Protein AF-A0A819Y7P6-F1 (afdb_monomer)

Foldseek 3Di:
DDPPDDPCVVVVPDDPDDDPVRVCPVVDDDDPPDPPPPPPPPPDDDDDDDDDDDDVVCVVVVPPPQDLDQDDPVRVQVVLVVVVVVVQVVVLVVLVVVVVCCQCVCLVVVDQDPVNQQKDWDADPPDRDIDIDGHAQVPDTSNVDQLRKDFDFDADPVRDGPDGQPQQIRTNYPSSRQQSGFQLLLQPPVSVVVVCVVVVVPDPDPRDGDDQVPQQADHRNNGVNNCVSSVVDRDDDRDPDPSVVVCVVSPDPDDDDDDPDPCPPVVVVVVVVCVVVVVVVVCVVVVVVVVVVVVVVVDDDDDDD

Solvent-accessible surface area (backbone atoms only — not comparable to full-atom values): 19020 Å² total; per-residue (Å²): 135,88,87,83,80,74,69,69,78,70,71,72,72,68,68,96,78,68,51,75,65,56,56,47,46,74,76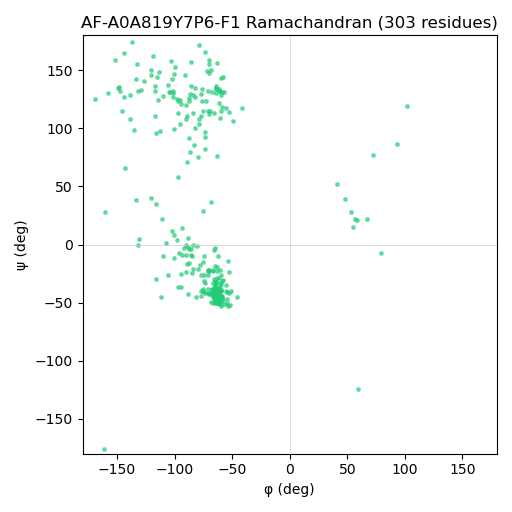,52,68,84,84,88,78,70,100,78,71,74,82,70,78,72,78,72,85,72,95,76,89,83,91,80,94,59,70,74,52,51,55,60,67,66,47,80,78,79,58,99,56,75,72,53,69,69,59,47,49,52,51,50,53,51,49,51,53,50,50,54,53,50,54,48,51,54,49,51,52,51,52,50,48,51,54,52,50,43,54,75,66,64,61,76,39,98,80,40,48,21,37,43,76,49,66,50,93,87,70,86,46,76,49,76,46,63,30,66,37,84,97,33,38,34,81,81,36,51,68,26,44,43,68,32,63,41,63,48,100,84,73,46,80,74,46,67,45,61,45,37,38,40,28,22,33,69,68,44,10,46,35,71,10,28,55,43,32,50,56,30,60,70,49,48,54,55,54,47,66,76,42,54,89,84,50,90,70,89,81,75,60,52,68,74,85,74,54,84,59,65,56,60,78,42,27,41,42,62,36,55,74,47,76,66,57,65,73,82,79,76,83,85,77,61,56,68,59,54,46,69,72,51,53,73,96,69,88,83,84,84,83,83,73,81,57,60,68,60,54,52,52,54,50,53,53,49,51,55,53,48,52,55,52,50,48,67,58,47,52,61,55,53,52,51,56,56,52,63,75,66,65,74,89,75,88,83,134

Sequence (305 aa):
MNLTTLDASLLLRFRTNSTIQELVDELMVEEWNNATIYDGYYNECQPSKCSYSYQGKNDFYSSQYISAFVTPLQVLNLQTQAFVSQFISSMTNDYLLSLLTIKTTTQSNSLFSGQLTNYGLDTLSNNNDVYSYSARYGNCSCASSATCAYESPIYDPSDNVLFTVPGIYIGCYIIEALLQSNLQCFYNETCINKIQSYFTYYLSMNLTTLDASLLIGFYMNSTIQDLVDNLMVEEWNPPIIIYDGYYNECRPSKCSYSYETKNGAIYIITTVIGLVGGLITVLKLIVPRVVKLMRRKKEPTRPET

pLDDT: mean 72.1, std 23.29, range [19.86, 97.5]

Secondary structure (DSSP, 8-state):
-------TTSTTS--TT--HHHHHHHHS------TT--SSSSTT---S------HHHHHHHHS--S-SS---HHHHHHHHHHHHHHHHHHHHHHHHHHHHHHHHHHHHTTPPPTT-SSEEEEE-TTT--EEEEE-EETTEETTT-TT-EEEEEEEPTTS-EEEEEEEEEEESSHHHHHHH-BSGGGG-HHHHHHHHHHHTTT----PPPP-GGG-SS--TT-BHHHHHHTTT-S--PPP---HHHHHHHHS-SS---------HHHHHHHHHHHHHHHHHHHHHHHHHHHHHHHHHTT-------

Organism: NCBI:txid433720

Structure (mmCIF, N/CA/C/O backbone):
data_AF-A0A819Y7P6-F1
#
_entry.id   AF-A0A819Y7P6-F1
#
loop_
_atom_site.group_PDB
_atom_site.id
_atom_site.type_symbol
_atom_site.label_atom_id
_atom_site.label_alt_id
_atom_site.label_comp_id
_atom_site.label_asym_id
_atom_site.label_entity_id
_atom_site.label_seq_id
_atom_site.pdbx_PDB_ins_code
_atom_site.Cartn_x
_atom_site.Cartn_y
_atom_site.Cartn_z
_atom_site.occupancy
_atom_site.B_iso_or_equiv
_atom_site.auth_seq_id
_atom_site.auth_comp_id
_atom_site.auth_asym_id
_atom_site.auth_atom_id
_atom_site.pdbx_PDB_model_num
ATOM 1 N N . MET A 1 1 ? -8.988 26.271 -29.156 1.00 32.06 1 MET A N 1
ATOM 2 C CA . MET A 1 1 ? -9.770 26.174 -27.907 1.00 32.06 1 MET A CA 1
ATOM 3 C C . MET A 1 1 ? -8.785 26.455 -26.779 1.00 32.06 1 MET A C 1
ATOM 5 O O . MET A 1 1 ? -7.829 25.708 -26.644 1.00 32.06 1 MET A O 1
ATOM 9 N N . ASN A 1 2 ? -8.897 27.618 -26.131 1.00 19.86 2 ASN A N 1
ATOM 10 C CA . ASN A 1 2 ? -7.911 28.138 -25.170 1.00 19.86 2 ASN A CA 1
ATOM 11 C C . ASN A 1 2 ? -8.030 27.410 -23.820 1.00 19.86 2 ASN A C 1
ATOM 13 O O . ASN A 1 2 ? -9.096 27.429 -23.214 1.00 19.86 2 ASN A O 1
ATOM 17 N N . LEU A 1 3 ? -6.934 26.805 -23.359 1.00 26.09 3 LEU A N 1
ATOM 18 C CA . LEU A 1 3 ? -6.787 26.089 -22.084 1.00 26.09 3 LEU A CA 1
ATOM 19 C C . LEU A 1 3 ? -6.152 27.004 -21.018 1.00 26.09 3 LEU A C 1
ATOM 21 O O . LEU A 1 3 ? -5.086 26.717 -20.488 1.00 26.09 3 LEU A O 1
ATOM 25 N N . THR A 1 4 ? -6.775 28.147 -20.723 1.00 27.64 4 THR A N 1
ATOM 26 C CA . THR A 1 4 ? -6.237 29.136 -19.762 1.00 27.64 4 THR A CA 1
ATOM 27 C C . THR A 1 4 ? -7.105 29.333 -18.523 1.00 27.64 4 THR A C 1
ATOM 29 O O . THR A 1 4 ? -7.163 30.433 -17.985 1.00 27.64 4 THR A O 1
ATOM 32 N N . THR A 1 5 ? -7.761 28.281 -18.036 1.00 31.86 5 THR A N 1
ATOM 33 C CA . THR A 1 5 ? -8.374 28.281 -16.697 1.00 31.86 5 THR A CA 1
ATOM 34 C C . THR A 1 5 ? -8.232 26.905 -16.051 1.00 31.86 5 THR A C 1
ATOM 36 O O . THR A 1 5 ? -9.217 26.197 -15.854 1.00 31.86 5 THR A O 1
ATOM 39 N N . LEU A 1 6 ? -6.993 26.503 -15.756 1.00 30.25 6 LEU A N 1
ATOM 40 C CA . LEU A 1 6 ? -6.758 25.599 -14.634 1.00 30.25 6 LEU A CA 1
ATOM 41 C C . LEU A 1 6 ? -6.599 26.483 -13.395 1.00 30.25 6 LEU A C 1
ATOM 43 O O . LEU A 1 6 ? -5.804 27.423 -13.398 1.00 30.25 6 LEU A O 1
ATOM 47 N N . ASP A 1 7 ? -7.425 26.219 -12.393 1.00 29.73 7 ASP A N 1
ATOM 48 C CA . ASP A 1 7 ? -7.493 26.953 -11.139 1.00 29.73 7 ASP A CA 1
ATOM 49 C C . ASP A 1 7 ? -6.113 26.995 -10.455 1.00 29.73 7 ASP A C 1
ATOM 51 O O . ASP A 1 7 ? -5.532 25.968 -10.097 1.00 29.73 7 ASP A O 1
ATOM 55 N N . ALA A 1 8 ? -5.578 28.206 -10.293 1.00 29.72 8 ALA A N 1
ATOM 56 C CA . ALA A 1 8 ? -4.288 28.470 -9.662 1.00 29.72 8 ALA A CA 1
ATOM 57 C C . ALA A 1 8 ? -4.263 28.122 -8.157 1.00 29.72 8 ALA A C 1
ATOM 59 O O . ALA A 1 8 ? -3.203 28.189 -7.535 1.00 29.72 8 ALA A O 1
ATOM 60 N N . SER A 1 9 ? -5.395 27.717 -7.568 1.00 29.44 9 SER A N 1
ATOM 61 C CA . SER A 1 9 ? -5.478 27.232 -6.185 1.00 29.44 9 SER A CA 1
ATOM 62 C C . SER A 1 9 ? -4.833 25.849 -5.967 1.00 29.44 9 SER A C 1
ATOM 64 O O . SER A 1 9 ? -4.402 25.546 -4.855 1.00 29.44 9 SER A O 1
ATOM 66 N N . LEU A 1 10 ? -4.686 25.035 -7.023 1.00 32.75 10 LEU A N 1
ATOM 67 C CA . LEU A 1 10 ? -4.029 23.717 -6.967 1.00 32.75 10 LEU A CA 1
ATOM 68 C C . LEU A 1 10 ? -2.498 23.776 -7.103 1.00 32.75 10 LEU A C 1
ATOM 70 O O . LEU A 1 10 ? -1.805 22.892 -6.605 1.00 32.75 10 LEU A O 1
ATOM 74 N N . LEU A 1 11 ? -1.956 24.825 -7.730 1.00 31.14 11 LEU A N 1
ATOM 75 C CA . LEU A 1 11 ? -0.510 25.003 -7.945 1.00 31.14 11 LEU A CA 1
ATOM 76 C C . LEU A 1 11 ? 0.224 25.651 -6.758 1.00 31.14 11 LEU A C 1
ATOM 78 O O . LEU A 1 11 ? 1.451 25.645 -6.727 1.00 31.14 11 LEU A O 1
ATOM 82 N N . LEU A 1 12 ? -0.500 26.166 -5.761 1.00 30.67 12 LEU A N 1
ATOM 83 C CA . LEU A 1 12 ? 0.079 26.741 -4.538 1.00 30.67 12 LEU A CA 1
ATOM 84 C C . LEU A 1 12 ? 0.279 25.726 -3.398 1.00 30.67 12 LEU A C 1
ATOM 86 O O . LEU A 1 12 ? 0.771 26.110 -2.341 1.00 30.67 12 LEU A O 1
ATOM 90 N N . ARG A 1 13 ? -0.074 24.445 -3.593 1.00 35.06 13 ARG A N 1
ATOM 91 C CA . ARG A 1 13 ? 0.008 23.414 -2.540 1.00 35.06 13 ARG A CA 1
ATOM 92 C C . ARG A 1 13 ? 1.327 22.650 -2.449 1.00 35.06 13 ARG A C 1
ATOM 94 O O . ARG A 1 13 ? 1.527 21.960 -1.465 1.00 35.06 13 ARG A O 1
A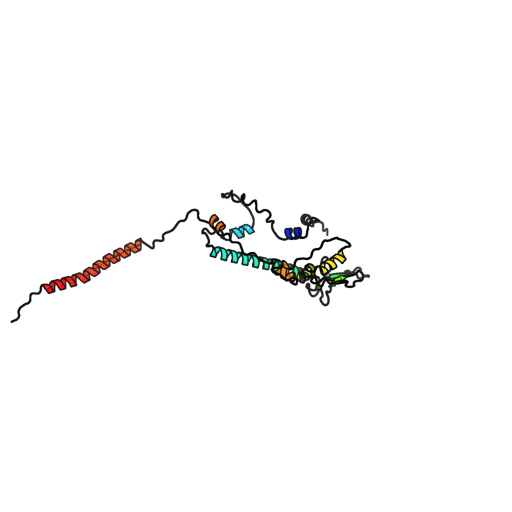TOM 101 N N . PHE A 1 14 ? 2.249 22.792 -3.398 1.00 32.44 14 PHE A N 1
ATOM 102 C CA . PHE A 1 14 ? 3.527 22.078 -3.332 1.00 32.44 14 PHE A CA 1
ATOM 103 C C . PHE A 1 14 ? 4.679 23.053 -3.109 1.00 32.44 14 PHE A C 1
ATOM 105 O O . PHE A 1 14 ? 5.184 23.684 -4.039 1.00 32.44 14 PHE A O 1
ATOM 112 N N . ARG A 1 15 ? 5.101 23.183 -1.846 1.00 33.50 15 ARG A N 1
ATOM 113 C CA . ARG A 1 15 ? 6.391 23.794 -1.512 1.00 33.50 15 ARG A CA 1
ATOM 114 C C . ARG A 1 15 ? 7.499 22.916 -2.089 1.00 33.50 15 ARG A C 1
ATOM 116 O O . ARG A 1 15 ? 7.543 21.715 -1.859 1.00 33.50 15 ARG A O 1
ATOM 123 N N . THR A 1 16 ? 8.433 23.525 -2.807 1.00 34.12 16 THR A N 1
ATOM 124 C CA . THR A 1 16 ? 9.536 22.846 -3.507 1.00 34.12 16 THR A CA 1
ATOM 125 C C . THR A 1 16 ? 10.657 22.357 -2.579 1.00 34.12 16 THR A C 1
ATOM 127 O O . THR A 1 16 ? 11.811 22.351 -2.989 1.00 34.12 16 THR A O 1
ATOM 130 N N . ASN A 1 17 ? 10.356 22.024 -1.320 1.00 32.94 17 ASN A N 1
ATOM 131 C CA . ASN A 1 17 ? 11.348 21.595 -0.325 1.00 32.94 17 ASN A CA 1
ATOM 132 C C . ASN A 1 17 ? 10.730 20.821 0.858 1.00 32.94 17 ASN A C 1
ATOM 134 O O . ASN A 1 17 ? 11.259 20.875 1.965 1.00 32.94 17 ASN A O 1
ATOM 138 N N . SER A 1 18 ? 9.609 20.132 0.644 1.00 36.19 18 SER A N 1
ATOM 139 C CA . SER A 1 18 ? 9.005 19.288 1.680 1.00 36.19 18 SER A CA 1
ATOM 140 C C . SER A 1 18 ? 9.686 17.916 1.718 1.00 36.19 18 SER A C 1
ATOM 142 O O . SER A 1 18 ? 9.936 17.303 0.677 1.00 36.19 18 SER A O 1
ATOM 144 N N . THR A 1 19 ? 10.008 17.437 2.915 1.00 35.25 19 THR A N 1
ATOM 145 C CA . THR A 1 19 ? 10.527 16.079 3.137 1.00 35.25 19 THR A CA 1
ATOM 146 C C . THR A 1 19 ? 9.433 15.028 2.901 1.00 35.25 19 THR A C 1
ATOM 148 O O . THR A 1 19 ? 8.245 15.332 2.963 1.00 35.25 19 THR A O 1
ATOM 151 N N . ILE A 1 20 ? 9.812 13.771 2.628 1.00 37.25 20 ILE A N 1
ATOM 152 C CA . ILE A 1 20 ? 8.845 12.670 2.428 1.00 37.25 20 ILE A CA 1
ATOM 153 C C . ILE A 1 20 ? 7.948 12.488 3.667 1.00 37.25 20 ILE A C 1
ATOM 155 O O . ILE A 1 20 ? 6.778 12.159 3.520 1.00 37.25 20 ILE A O 1
ATOM 159 N N . GLN A 1 21 ? 8.469 12.789 4.861 1.00 34.53 21 GLN A N 1
ATOM 160 C CA . GLN A 1 21 ? 7.707 12.816 6.110 1.00 34.53 21 GLN A CA 1
ATOM 161 C C . GLN A 1 21 ? 6.580 13.863 6.067 1.00 34.53 21 GLN A C 1
ATOM 163 O O . GLN A 1 21 ? 5.432 13.521 6.304 1.00 34.53 21 GLN A O 1
ATOM 168 N N . GLU A 1 22 ? 6.871 15.097 5.641 1.00 36.91 22 GLU A N 1
ATOM 169 C CA . GLU A 1 22 ? 5.868 16.172 5.527 1.00 36.91 22 GLU A CA 1
ATOM 170 C C . GLU A 1 22 ? 4.805 15.890 4.451 1.00 36.91 22 GLU A C 1
ATOM 172 O O . GLU A 1 22 ? 3.663 16.311 4.589 1.00 36.91 22 GLU A O 1
ATOM 177 N N . LEU A 1 23 ? 5.148 15.156 3.386 1.00 37.72 23 LEU A N 1
ATOM 178 C CA . LEU A 1 23 ? 4.185 14.729 2.359 1.00 37.72 23 LEU A CA 1
ATOM 179 C C . LEU A 1 23 ? 3.254 13.613 2.850 1.00 37.72 23 LEU A C 1
ATOM 181 O O . LEU A 1 23 ? 2.099 13.558 2.431 1.00 37.72 23 LEU A O 1
ATOM 185 N N . VAL A 1 24 ? 3.750 12.731 3.720 1.00 36.78 24 VAL A N 1
ATOM 186 C CA . VAL A 1 24 ? 2.945 11.688 4.370 1.00 36.78 24 VAL A CA 1
ATOM 187 C C . VAL A 1 24 ? 2.054 12.303 5.449 1.00 36.78 24 VAL A C 1
ATOM 189 O O . VAL A 1 24 ? 0.872 11.977 5.483 1.00 36.78 24 VAL A O 1
ATOM 192 N N . ASP A 1 25 ? 2.568 13.259 6.224 1.00 33.72 25 ASP A N 1
ATOM 193 C CA . ASP A 1 25 ? 1.807 14.004 7.235 1.00 33.72 25 ASP A CA 1
ATOM 194 C C . ASP A 1 25 ? 0.718 14.906 6.598 1.00 33.72 25 ASP A C 1
ATOM 196 O O . ASP A 1 25 ? -0.366 15.059 7.153 1.00 33.72 25 ASP A O 1
ATOM 200 N N . GLU A 1 26 ? 0.936 15.462 5.395 1.00 38.47 26 GLU A N 1
ATOM 201 C CA . GLU A 1 26 ? -0.102 16.226 4.671 1.00 38.47 26 GLU A CA 1
ATOM 202 C C . GLU A 1 26 ? -1.171 15.346 3.991 1.00 38.47 26 GLU A C 1
ATOM 204 O O . GLU A 1 26 ? -2.295 15.805 3.761 1.00 38.47 26 GLU A O 1
ATOM 209 N N . LEU A 1 27 ? -0.845 14.096 3.639 1.00 35.28 27 LEU A N 1
ATOM 210 C CA . LEU A 1 27 ? -1.782 13.148 3.014 1.00 35.28 27 LEU A CA 1
ATOM 211 C C . LEU A 1 27 ? -2.552 12.310 4.040 1.00 35.28 27 LEU A C 1
ATOM 213 O O . LEU A 1 27 ? -3.640 11.818 3.732 1.00 35.28 27 LEU A O 1
ATOM 217 N N . MET A 1 28 ? -1.997 12.149 5.238 1.00 29.75 28 MET A N 1
ATOM 218 C CA . MET A 1 28 ? -2.525 11.314 6.302 1.00 29.75 28 MET A CA 1
ATOM 219 C C . MET A 1 28 ? -2.369 12.056 7.637 1.00 29.75 28 MET A C 1
ATOM 221 O O . MET A 1 28 ? -1.285 12.087 8.201 1.00 29.75 28 MET A O 1
ATOM 225 N N . VAL A 1 29 ? -3.505 12.520 8.173 1.00 35.25 29 VAL A N 1
ATOM 226 C CA . VAL A 1 29 ? -3.762 12.868 9.588 1.00 35.25 29 VAL A CA 1
ATOM 227 C C . VAL A 1 29 ? -3.736 14.362 9.961 1.00 35.25 29 VAL A C 1
ATOM 229 O O . VAL A 1 29 ? -2.741 15.069 9.883 1.00 35.25 29 VAL A O 1
ATOM 232 N N . GLU A 1 30 ? -4.899 14.806 10.458 1.00 32.84 30 GLU A N 1
ATOM 233 C CA . GLU A 1 30 ? -5.080 15.947 11.359 1.00 32.84 30 GLU A CA 1
ATOM 234 C C . GLU A 1 30 ? -3.989 15.967 12.442 1.00 32.84 30 GLU A C 1
ATOM 236 O O . GLU A 1 30 ? -3.926 15.062 13.273 1.00 32.84 30 GLU A O 1
ATOM 241 N N . GLU A 1 31 ? -3.163 17.014 12.472 1.00 31.03 31 GLU A N 1
ATOM 242 C CA . GLU A 1 31 ? -2.188 17.246 13.540 1.00 31.03 31 GLU A CA 1
ATOM 243 C C . GLU A 1 31 ? -2.829 17.131 14.936 1.00 31.03 31 GLU A C 1
ATOM 245 O O . GLU A 1 31 ? -3.482 18.052 15.427 1.00 31.03 31 GLU A O 1
ATOM 250 N N . TRP A 1 32 ? -2.544 16.034 15.637 1.00 30.58 32 TRP A N 1
ATOM 251 C CA . TRP A 1 32 ? -2.572 15.994 17.097 1.00 30.58 32 TRP A CA 1
ATOM 252 C C . TRP A 1 32 ? -1.198 16.392 17.617 1.00 30.58 32 TRP A C 1
ATOM 254 O O . TRP A 1 32 ? -0.446 15.577 18.148 1.00 30.58 32 TRP A O 1
ATOM 264 N N . ASN A 1 33 ? -0.870 17.673 17.465 1.00 28.39 33 ASN A N 1
ATOM 265 C CA . ASN A 1 33 ? 0.274 18.262 18.135 1.00 28.39 33 ASN A CA 1
ATOM 266 C C . ASN A 1 33 ? -0.184 19.067 19.356 1.00 28.39 33 ASN A C 1
ATOM 268 O O . ASN A 1 33 ? -0.985 19.995 19.269 1.00 28.39 33 ASN A O 1
ATOM 272 N N . ASN A 1 34 ? 0.442 18.729 20.485 1.00 29.33 34 ASN A N 1
ATOM 273 C CA . ASN A 1 34 ? 0.493 19.442 21.762 1.00 29.33 34 ASN A CA 1
ATOM 274 C C . ASN A 1 34 ? -0.552 19.079 22.842 1.00 29.33 34 ASN A C 1
ATOM 276 O O . ASN A 1 34 ? -1.554 19.755 23.076 1.00 29.33 34 ASN A O 1
ATOM 280 N N . ALA A 1 35 ? -0.207 18.047 23.618 1.00 37.12 35 ALA A N 1
ATOM 281 C CA . ALA A 1 35 ? -0.890 17.556 24.817 1.00 37.12 35 ALA A CA 1
ATOM 282 C C . ALA A 1 35 ? -0.824 18.498 26.048 1.00 37.12 35 ALA A C 1
ATOM 284 O O . ALA A 1 35 ? -0.711 18.035 27.179 1.00 37.12 35 ALA A O 1
ATOM 285 N N . THR A 1 36 ? -0.889 19.821 25.872 1.00 32.91 36 THR A N 1
ATOM 286 C CA . THR A 1 36 ? -0.852 20.783 26.999 1.00 32.91 36 THR A CA 1
ATOM 287 C C . THR A 1 36 ? -1.945 21.855 26.973 1.00 32.91 36 THR A C 1
ATOM 289 O O . THR A 1 36 ? -1.983 22.703 27.859 1.00 32.91 36 THR A O 1
ATOM 292 N N . ILE A 1 37 ? -2.892 21.799 26.029 1.00 32.69 37 ILE A N 1
ATOM 293 C CA . ILE A 1 37 ? -3.996 22.777 25.920 1.00 32.69 37 ILE A CA 1
ATOM 294 C C . ILE A 1 37 ? -5.366 22.081 26.032 1.00 32.69 37 ILE A C 1
ATOM 296 O O . ILE A 1 37 ? -6.310 22.406 25.320 1.00 32.69 37 ILE A O 1
ATOM 300 N N . TYR A 1 38 ? -5.494 21.099 26.931 1.00 29.95 38 TYR A N 1
ATOM 301 C CA . TYR A 1 38 ? -6.784 20.447 27.217 1.00 29.95 38 TYR A CA 1
ATOM 302 C C . TYR A 1 38 ? -7.556 21.064 28.397 1.00 29.95 38 TYR A C 1
ATOM 304 O O . TYR A 1 38 ? -8.746 20.800 28.547 1.00 29.95 38 TYR A O 1
ATOM 312 N N . ASP A 1 39 ? -6.944 21.972 29.163 1.00 32.03 39 ASP A N 1
ATOM 313 C CA . ASP A 1 39 ? -7.579 22.571 30.351 1.00 32.03 39 ASP A CA 1
ATOM 314 C C . ASP A 1 39 ? -8.463 23.798 30.048 1.00 32.03 39 ASP A C 1
ATOM 316 O O . ASP A 1 39 ? -9.200 24.279 30.911 1.00 32.03 39 ASP A O 1
ATOM 320 N N . GLY A 1 40 ? -8.429 24.317 28.815 1.00 28.31 40 GLY A N 1
ATOM 321 C CA . GLY A 1 40 ? -9.179 25.519 28.429 1.00 28.31 40 GLY A CA 1
ATOM 322 C C . GLY A 1 40 ? -10.548 25.261 27.794 1.00 28.31 40 GLY A C 1
ATOM 323 O O . GLY A 1 40 ? -11.422 26.120 27.867 1.00 28.31 40 GLY A O 1
ATOM 324 N N . TYR A 1 41 ? -10.760 24.095 27.174 1.00 30.88 41 TYR A N 1
ATOM 325 C CA . TYR A 1 41 ? -11.907 23.888 26.275 1.00 30.88 41 TYR A CA 1
ATOM 326 C C . TYR A 1 41 ? -13.188 23.412 26.980 1.00 30.88 41 TYR A C 1
ATOM 328 O O . TYR A 1 41 ? -14.280 23.525 26.430 1.00 30.88 41 TYR A O 1
ATOM 336 N N . TYR A 1 42 ? -13.082 22.920 28.217 1.00 31.83 42 TYR A N 1
ATOM 337 C CA . TYR A 1 42 ? -14.233 22.408 28.971 1.00 31.83 42 TYR A CA 1
ATOM 338 C C . TYR A 1 42 ? -14.872 23.420 29.934 1.00 31.83 42 TYR A C 1
ATOM 340 O O . TYR A 1 42 ? -15.952 23.159 30.463 1.00 31.83 42 TYR A O 1
ATOM 348 N N . ASN A 1 43 ? -14.271 24.598 30.130 1.00 29.86 43 ASN A N 1
ATOM 349 C CA . ASN A 1 43 ? -14.705 25.534 31.173 1.00 29.86 43 ASN A CA 1
ATOM 350 C C . ASN A 1 43 ? -15.803 26.538 30.775 1.00 29.86 43 ASN A C 1
ATOM 352 O O . ASN A 1 43 ? -16.184 27.353 31.609 1.00 29.86 43 ASN A O 1
ATOM 356 N N . GLU A 1 44 ? -16.396 26.459 29.579 1.00 29.06 44 GLU A N 1
ATOM 357 C CA . GLU A 1 44 ? -17.525 27.338 29.206 1.00 29.06 44 GLU A CA 1
ATOM 358 C C . GLU A 1 44 ? -18.709 26.615 28.542 1.00 29.06 44 GLU A C 1
ATOM 360 O O . GLU A 1 44 ? -19.386 27.148 27.663 1.00 29.06 44 GLU A O 1
ATOM 365 N N . CYS A 1 45 ? -19.045 25.407 29.000 1.00 31.88 45 CYS A N 1
ATOM 366 C CA . CYS A 1 45 ? -20.333 24.806 28.650 1.00 31.88 45 CYS A CA 1
ATOM 367 C C . CYS A 1 45 ? -21.464 25.304 29.570 1.00 31.88 45 CYS A C 1
ATOM 369 O O . CYS A 1 45 ? -21.861 24.635 30.524 1.00 31.88 45 CYS A O 1
ATOM 371 N N . GLN A 1 46 ? -22.059 26.451 29.217 1.00 32.91 46 GLN A N 1
ATOM 372 C CA . GLN A 1 46 ? -23.501 26.651 29.394 1.00 32.91 46 GLN A CA 1
ATOM 373 C C . GLN A 1 46 ? -24.202 26.944 28.057 1.00 32.91 46 GLN A C 1
ATOM 375 O O . GLN A 1 46 ? -23.625 27.555 27.158 1.00 32.91 46 GLN A O 1
ATOM 380 N N . PRO A 1 47 ? -25.457 26.485 27.897 1.00 44.12 47 PRO A N 1
ATOM 381 C CA . PRO A 1 47 ? -26.066 26.246 26.603 1.00 44.12 47 PRO A CA 1
ATOM 382 C C . PRO A 1 47 ? -26.886 27.458 26.163 1.00 44.12 47 PRO A C 1
ATOM 384 O O . PRO A 1 47 ? -28.006 27.652 26.620 1.00 44.12 47 PRO A O 1
ATOM 387 N N . SER A 1 48 ? -26.376 28.268 25.241 1.00 31.80 48 SER A N 1
ATOM 388 C CA . SER A 1 48 ? -27.238 29.004 24.309 1.00 31.80 48 SER A CA 1
ATOM 389 C C . SER A 1 48 ? -26.417 29.648 23.197 1.00 31.80 48 SER A C 1
ATOM 391 O O . SER A 1 48 ? -25.524 30.442 23.450 1.00 31.80 48 SER A O 1
ATOM 393 N N . LYS A 1 49 ? -26.799 29.341 21.953 1.00 33.28 49 LYS A N 1
ATOM 394 C CA . LYS A 1 49 ? -26.331 29.959 20.700 1.00 33.28 49 LYS A CA 1
ATOM 395 C C . LYS A 1 49 ? -24.907 29.621 20.265 1.00 33.28 49 LYS A C 1
ATOM 397 O O . LYS A 1 49 ? -24.035 30.475 20.242 1.00 33.28 49 LYS A O 1
ATOM 402 N N . CYS A 1 50 ? -24.756 28.422 19.720 1.00 30.66 50 CYS A N 1
ATOM 403 C CA . CYS A 1 50 ? -23.696 28.139 18.764 1.00 30.66 50 CYS A CA 1
ATOM 404 C C . CYS A 1 50 ? -24.286 27.337 17.599 1.00 30.66 50 CYS A C 1
ATOM 406 O O . CYS A 1 50 ? -24.529 26.138 17.706 1.00 30.66 50 CYS A O 1
ATOM 408 N N . SER A 1 51 ? -24.594 28.041 16.508 1.00 29.12 51 SER A N 1
ATOM 409 C CA . SER A 1 51 ? -24.991 27.454 15.227 1.00 29.12 51 SER A CA 1
ATOM 410 C C . SER A 1 51 ? -23.725 27.085 14.463 1.00 29.12 51 SER A C 1
ATOM 412 O O . SER A 1 51 ? -22.997 27.980 14.042 1.00 29.12 51 SER A O 1
ATOM 414 N N . TYR A 1 52 ? -23.485 25.791 14.254 1.00 35.09 52 TYR A N 1
ATOM 415 C CA . TYR A 1 52 ? -22.409 25.304 13.393 1.00 35.09 52 TYR A CA 1
ATOM 416 C C . TYR A 1 52 ? -22.946 24.245 12.431 1.00 35.09 52 TYR A C 1
ATOM 418 O O . TYR A 1 52 ? -23.657 23.326 12.829 1.00 35.09 52 TYR A O 1
ATOM 426 N N . SER A 1 53 ? -22.596 24.413 11.159 1.00 34.19 53 SER A N 1
ATOM 427 C CA . SER A 1 53 ? -22.993 23.589 10.020 1.00 34.19 53 SER A CA 1
ATOM 428 C C . SER A 1 53 ? -21.842 22.643 9.671 1.00 34.19 53 SER A C 1
ATOM 430 O O . SER A 1 53 ? -20.911 23.077 9.004 1.00 34.19 53 SER A O 1
ATOM 432 N N . TYR A 1 54 ? -21.897 21.380 10.106 1.00 40.56 54 TYR A N 1
ATOM 433 C CA . TYR A 1 54 ? -21.050 20.299 9.577 1.00 40.56 54 TYR A CA 1
ATOM 434 C C . TYR A 1 54 ? -21.772 18.948 9.657 1.00 40.56 54 TYR A C 1
ATOM 436 O O . TYR A 1 54 ? -22.382 18.609 10.671 1.00 40.56 54 TYR A O 1
ATOM 444 N N . GLN A 1 55 ? -21.692 18.182 8.569 1.00 41.09 55 GLN A N 1
ATOM 445 C CA . GLN A 1 55 ? -22.482 16.970 8.328 1.00 41.09 55 GLN A CA 1
ATOM 446 C C . GLN A 1 55 ? -21.994 15.764 9.156 1.00 41.09 55 GLN A C 1
ATOM 448 O O . GLN A 1 55 ? -22.819 15.093 9.765 1.00 41.09 55 GLN A O 1
ATOM 453 N N . GLY A 1 56 ? -20.677 15.584 9.335 1.00 36.44 56 GLY A N 1
ATOM 454 C CA . GLY A 1 56 ? -20.119 14.509 10.180 1.00 36.44 56 GLY A CA 1
ATOM 455 C C . GLY A 1 56 ? -20.419 14.654 11.682 1.00 36.44 56 GLY A C 1
ATOM 456 O O . GLY A 1 56 ? -20.465 13.670 12.416 1.00 36.44 56 GLY A O 1
ATOM 457 N N . LYS A 1 57 ? -20.711 15.878 12.146 1.00 39.62 57 LYS A N 1
ATOM 458 C CA . LYS A 1 57 ? -21.191 16.129 13.511 1.00 39.62 57 LYS A CA 1
ATOM 459 C C . LYS A 1 57 ? -22.644 15.678 13.663 1.00 39.62 57 LYS A C 1
ATOM 461 O O . LYS A 1 57 ? -22.984 15.065 14.664 1.00 39.62 57 LYS A O 1
ATOM 466 N N . ASN A 1 58 ? -23.504 15.932 12.679 1.00 41.75 58 ASN A N 1
ATOM 467 C CA . ASN A 1 58 ? -24.888 15.462 12.746 1.00 41.75 58 ASN A CA 1
ATOM 468 C C . ASN A 1 58 ? -24.960 13.938 12.825 1.00 41.75 58 ASN A C 1
ATOM 470 O O . ASN A 1 58 ? -25.772 13.441 13.593 1.00 41.75 58 ASN A O 1
ATOM 474 N N . ASP A 1 59 ? -24.068 13.218 12.147 1.00 41.62 59 ASP A N 1
ATOM 475 C CA . ASP A 1 59 ? -23.997 11.762 12.270 1.00 41.62 59 ASP A CA 1
ATOM 476 C C . ASP A 1 59 ? -23.585 11.347 13.694 1.00 41.62 59 ASP A C 1
ATOM 478 O O . ASP A 1 59 ? -24.308 10.579 14.327 1.00 41.62 59 ASP A O 1
ATOM 482 N N . PHE A 1 60 ? -22.542 11.962 14.268 1.00 41.59 60 PHE A N 1
ATOM 483 C CA . PHE A 1 60 ? -22.089 11.705 15.646 1.00 41.59 60 PHE A CA 1
ATOM 484 C C . PHE A 1 60 ? -23.116 12.076 16.740 1.00 41.59 60 PHE A C 1
ATOM 486 O O . PHE A 1 60 ? -23.241 11.369 17.739 1.00 41.59 60 PHE A O 1
ATOM 493 N N . TYR A 1 61 ? -23.876 13.164 16.569 1.00 39.97 61 TYR A N 1
ATOM 494 C CA . TYR A 1 61 ? -24.944 13.568 17.500 1.00 39.97 61 TYR A CA 1
ATOM 495 C C . TYR A 1 61 ? -26.278 12.847 17.239 1.00 39.97 61 TYR A C 1
ATOM 497 O O . TYR A 1 61 ? -27.120 12.799 18.137 1.00 39.97 61 TYR A O 1
ATOM 505 N N . SER A 1 62 ? -26.497 12.303 16.035 1.00 47.41 62 SER A N 1
ATOM 506 C CA . SER A 1 62 ? -27.679 11.486 15.711 1.00 47.41 62 SER A CA 1
ATOM 507 C C . SER A 1 62 ? -27.595 10.094 16.327 1.00 47.41 62 SER A C 1
ATOM 509 O O . SER A 1 62 ? -28.611 9.523 16.727 1.00 47.41 62 SER A O 1
ATOM 511 N N . SER A 1 63 ? -26.383 9.566 16.470 1.00 45.09 63 SER A N 1
ATOM 512 C CA . SER A 1 63 ? -26.122 8.418 17.317 1.00 45.09 63 SER A CA 1
ATOM 513 C C . SER A 1 63 ? -26.263 8.835 18.781 1.00 45.09 63 SER A C 1
ATOM 515 O O . SER A 1 63 ? -25.480 9.631 19.295 1.00 45.09 63 SER A O 1
ATOM 517 N N . GLN A 1 64 ? -27.289 8.316 19.462 1.00 43.44 64 GLN A N 1
ATOM 518 C CA . GLN A 1 64 ? -27.495 8.482 20.905 1.00 43.44 64 GLN A CA 1
ATOM 519 C C . GLN A 1 64 ? -26.345 7.835 21.699 1.00 43.44 64 GLN A C 1
ATOM 521 O O . GLN A 1 64 ? -26.504 6.764 22.276 1.00 43.44 64 GLN A O 1
ATOM 526 N N . TYR A 1 65 ? -25.177 8.471 21.746 1.00 45.41 65 TYR A N 1
ATOM 527 C CA . TYR A 1 65 ? -24.083 8.054 22.627 1.00 45.41 65 TYR A CA 1
ATOM 528 C C . TYR A 1 65 ? -24.164 8.728 24.003 1.00 45.41 65 TYR A C 1
ATOM 530 O O . TYR A 1 65 ? -23.595 8.229 24.970 1.00 45.41 65 TYR A O 1
ATOM 538 N N . ILE A 1 66 ? -24.941 9.812 24.131 1.00 42.50 66 ILE A N 1
ATOM 539 C CA . ILE A 1 66 ? -25.283 10.422 25.423 1.00 42.50 66 ILE A CA 1
ATOM 540 C C . ILE A 1 66 ? -26.524 9.710 25.969 1.00 42.50 66 ILE A C 1
ATOM 542 O O . ILE A 1 66 ? -27.660 10.164 25.828 1.00 42.50 66 ILE A O 1
ATOM 546 N N . SER A 1 67 ? -26.307 8.537 26.554 1.00 44.38 67 SER A N 1
ATOM 547 C CA . SER A 1 67 ? -27.322 7.865 27.360 1.00 44.38 67 SER A CA 1
ATOM 548 C C . SER A 1 67 ? -27.629 8.722 28.594 1.00 44.38 67 SER A C 1
ATOM 550 O O . SER A 1 67 ? -26.720 9.168 29.289 1.00 44.38 67 SER A O 1
ATOM 552 N N . ALA A 1 68 ? -28.911 8.912 28.924 1.00 47.97 68 ALA A N 1
ATOM 553 C CA . ALA A 1 68 ? -29.331 9.546 30.184 1.00 47.97 68 ALA A CA 1
ATOM 554 C C . ALA A 1 68 ? -28.953 8.719 31.435 1.00 47.97 68 ALA A C 1
ATOM 556 O O . ALA A 1 68 ? -29.203 9.133 32.567 1.00 47.97 68 ALA A O 1
ATOM 557 N N . PHE A 1 69 ? -28.372 7.536 31.224 1.00 55.19 69 PHE A N 1
ATOM 558 C CA . PHE A 1 69 ? -27.948 6.592 32.241 1.00 55.19 69 PHE A CA 1
ATOM 559 C C . PHE A 1 69 ? -26.485 6.216 32.026 1.00 55.19 69 PHE A C 1
ATOM 561 O O . PHE A 1 69 ? -26.054 5.967 30.900 1.00 55.19 69 PHE A O 1
ATOM 568 N N . VAL A 1 70 ? -25.737 6.095 33.117 1.00 65.00 70 VAL A N 1
ATOM 569 C CA . VAL A 1 70 ? -24.381 5.550 33.071 1.00 65.00 70 VAL A CA 1
ATOM 570 C C . VAL A 1 70 ? -24.428 4.120 32.530 1.00 65.00 70 VAL A C 1
ATOM 572 O O . VAL A 1 70 ? -24.973 3.216 33.164 1.00 65.00 70 VAL A O 1
ATOM 575 N N . THR A 1 71 ? -23.835 3.920 31.358 1.00 71.69 71 THR A N 1
ATOM 576 C CA . THR A 1 71 ? -23.628 2.593 30.769 1.00 71.69 71 THR A CA 1
ATOM 577 C C . THR A 1 71 ? -22.622 1.780 31.594 1.00 71.69 71 THR A C 1
ATOM 579 O O . THR A 1 71 ? -21.541 2.295 31.885 1.00 71.69 71 THR A O 1
ATOM 582 N N . PRO A 1 72 ? -22.918 0.513 31.946 1.00 76.75 72 PRO A N 1
ATOM 583 C CA . PRO A 1 72 ? -21.960 -0.358 32.622 1.00 76.75 72 PRO A CA 1
ATOM 584 C C . PRO A 1 72 ? -20.673 -0.541 31.810 1.00 76.75 72 PRO A C 1
ATOM 586 O O . PRO A 1 72 ? -20.738 -0.692 30.591 1.00 76.75 72 PRO A O 1
ATOM 589 N N . LEU A 1 73 ? -19.522 -0.634 32.487 1.00 76.44 73 LEU A N 1
ATOM 590 C CA . LEU A 1 73 ? -18.199 -0.824 31.868 1.00 76.44 73 LEU A CA 1
ATOM 591 C C . LEU A 1 73 ? -18.183 -1.910 30.788 1.00 76.44 73 LEU A C 1
ATOM 593 O O . LEU A 1 73 ? -17.639 -1.705 29.709 1.00 76.44 73 LEU A O 1
ATOM 597 N N . GLN A 1 74 ? -18.801 -3.058 31.061 1.00 79.50 74 GLN A N 1
ATOM 598 C CA . GLN A 1 74 ? -18.837 -4.168 30.111 1.00 79.50 74 GLN A CA 1
ATOM 599 C C . GLN A 1 74 ? -19.603 -3.813 28.831 1.00 79.50 74 GLN A C 1
ATOM 601 O O . GLN A 1 74 ? -19.171 -4.170 27.740 1.00 79.50 74 GLN A O 1
ATOM 606 N N . VAL A 1 75 ? -20.722 -3.096 28.958 1.00 78.94 75 VAL A N 1
ATOM 607 C CA . VAL A 1 75 ? -21.533 -2.669 27.812 1.00 78.94 75 VAL A CA 1
ATOM 608 C C . VAL A 1 75 ? -20.799 -1.589 27.025 1.00 78.94 75 VAL A C 1
ATOM 610 O O . VAL A 1 75 ? -20.749 -1.679 25.803 1.00 78.94 75 VAL A O 1
ATOM 613 N N . LEU A 1 76 ? -20.164 -0.634 27.713 1.00 76.38 76 LEU A N 1
ATOM 614 C CA . LEU A 1 76 ? -19.328 0.379 27.070 1.00 76.38 76 LEU A CA 1
ATOM 615 C C . LEU A 1 76 ? -18.186 -0.278 26.288 1.00 76.38 76 LEU A C 1
ATOM 617 O O . LEU A 1 76 ? -17.964 0.063 25.136 1.00 76.38 76 LEU A O 1
ATOM 621 N N . ASN A 1 77 ? -17.507 -1.264 26.876 1.00 79.00 77 ASN A N 1
ATOM 622 C CA . ASN A 1 77 ? -16.416 -1.966 26.210 1.00 79.00 77 ASN A CA 1
ATOM 623 C C . ASN A 1 77 ? -16.880 -2.702 24.950 1.00 79.00 77 ASN A C 1
ATOM 625 O O . ASN A 1 77 ? -16.284 -2.540 23.890 1.00 79.00 77 ASN A O 1
ATOM 629 N N . LEU A 1 78 ? -17.991 -3.438 25.035 1.00 82.62 78 LEU A N 1
ATOM 630 C CA . LEU A 1 78 ? -18.561 -4.123 23.874 1.00 82.62 78 LEU A CA 1
ATOM 631 C C . LEU A 1 78 ? -18.982 -3.142 22.772 1.00 82.62 78 LEU A C 1
ATOM 633 O O . LEU A 1 78 ? -18.726 -3.400 21.599 1.00 82.62 78 LEU A O 1
ATOM 637 N N . GLN A 1 79 ? -19.598 -2.015 23.135 1.00 81.56 79 GLN A N 1
ATOM 638 C CA . GLN A 1 79 ? -20.005 -0.990 22.174 1.00 81.56 79 GLN A CA 1
ATOM 639 C C . GLN A 1 79 ? -18.799 -0.318 21.513 1.00 81.56 79 GLN A C 1
ATOM 641 O O . GLN A 1 79 ? -18.780 -0.193 20.292 1.00 81.56 79 GLN A O 1
ATOM 646 N N . THR A 1 80 ? -17.775 0.051 22.286 1.00 78.81 80 THR A N 1
ATOM 647 C CA . THR A 1 80 ? -16.540 0.642 21.756 1.00 78.81 80 THR A CA 1
ATOM 648 C C . THR A 1 80 ? -15.815 -0.332 20.834 1.00 78.81 80 THR A C 1
ATOM 650 O O . THR A 1 80 ? -15.411 0.054 19.744 1.00 78.81 80 THR A O 1
ATOM 653 N N . GLN A 1 81 ? -15.690 -1.606 21.215 1.00 81.81 81 GLN A N 1
ATOM 654 C CA . GLN A 1 81 ? -15.072 -2.625 20.363 1.00 81.81 81 GLN A CA 1
ATOM 655 C C . GLN A 1 81 ? -15.851 -2.841 19.064 1.00 81.81 81 GLN A C 1
ATOM 657 O O . GLN A 1 81 ? -15.245 -2.909 17.995 1.00 81.81 81 GLN A O 1
ATOM 662 N N . ALA A 1 82 ? -17.183 -2.918 19.138 1.00 83.06 82 ALA A N 1
ATOM 663 C CA . ALA A 1 82 ? -18.031 -3.053 17.959 1.00 83.06 82 ALA A CA 1
ATOM 664 C C . ALA A 1 82 ? -17.897 -1.838 17.032 1.00 83.06 82 ALA A C 1
ATOM 666 O O . ALA A 1 82 ? -17.726 -2.007 15.827 1.00 83.06 82 ALA A O 1
ATOM 667 N N . PHE A 1 83 ? -17.902 -0.629 17.598 1.00 82.56 83 PHE A N 1
ATOM 668 C CA . PHE A 1 83 ? -17.711 0.609 16.851 1.00 82.56 83 PHE A CA 1
ATOM 669 C C . PHE A 1 83 ? -16.342 0.658 16.168 1.00 82.56 83 PHE A C 1
ATOM 671 O O . PHE A 1 83 ? -16.282 0.871 14.963 1.00 82.56 83 PHE A O 1
ATOM 678 N N . VAL A 1 84 ? -15.253 0.409 16.904 1.00 80.81 84 VAL A N 1
ATOM 679 C CA . VAL A 1 84 ? -13.888 0.410 16.350 1.00 80.81 84 VAL A CA 1
ATOM 680 C C . VAL A 1 84 ? -13.756 -0.634 15.243 1.00 80.81 84 VAL A C 1
ATOM 682 O O . VAL A 1 84 ? -13.246 -0.327 14.171 1.00 80.81 84 VAL A O 1
ATOM 685 N N . SER A 1 85 ? -14.286 -1.842 15.452 1.00 86.81 85 SER A N 1
ATOM 686 C CA . SER A 1 85 ? -14.258 -2.903 14.435 1.00 86.81 85 SER A CA 1
ATOM 687 C C . SER A 1 85 ? -15.026 -2.502 13.173 1.00 86.81 85 SER A C 1
ATOM 689 O O . SER A 1 85 ? -14.558 -2.723 12.056 1.00 86.81 85 SER A O 1
ATOM 691 N N . GLN A 1 86 ? -16.199 -1.885 13.338 1.00 86.38 86 GLN A N 1
ATOM 692 C CA . GLN A 1 86 ? -17.006 -1.404 12.221 1.00 86.38 86 GLN A CA 1
ATOM 693 C C . GLN A 1 86 ? -16.331 -0.240 11.492 1.00 86.38 86 GLN A C 1
ATOM 695 O O . GLN A 1 86 ? -16.349 -0.208 10.264 1.00 86.38 86 GLN A O 1
ATOM 700 N N . PHE A 1 87 ? -15.710 0.682 12.227 1.00 85.62 87 PHE A N 1
ATOM 701 C CA . PHE A 1 87 ? -14.944 1.790 11.671 1.00 85.62 87 PHE A CA 1
ATOM 702 C C . PHE A 1 87 ? -13.781 1.282 10.813 1.00 85.62 87 PHE A C 1
ATOM 704 O O . PHE A 1 87 ? -13.708 1.633 9.637 1.00 85.62 87 PHE A O 1
ATOM 711 N N . ILE A 1 88 ? -12.936 0.398 11.360 1.00 85.75 88 ILE A N 1
ATOM 712 C CA . ILE A 1 88 ? -11.793 -0.184 10.639 1.00 85.75 88 ILE A CA 1
ATOM 713 C C . ILE A 1 88 ? -12.279 -0.898 9.375 1.00 85.75 88 ILE A C 1
ATOM 715 O O . ILE A 1 88 ? -11.752 -0.665 8.287 1.00 85.75 88 ILE A O 1
ATOM 719 N N . SER A 1 89 ? -13.318 -1.732 9.489 1.00 91.69 89 SER A N 1
ATOM 720 C CA . SER A 1 89 ? -13.852 -2.469 8.341 1.00 91.69 89 SER A CA 1
ATOM 721 C C . SER A 1 89 ? -14.446 -1.547 7.274 1.00 91.69 89 SER A C 1
ATOM 723 O O . SER A 1 89 ? -14.184 -1.758 6.091 1.00 91.69 89 SER A O 1
ATOM 725 N N . SER A 1 90 ? -15.220 -0.529 7.662 1.00 91.06 90 SER A N 1
ATOM 726 C CA . SER A 1 90 ? -15.816 0.420 6.713 1.00 91.06 90 SER A CA 1
ATOM 727 C C . SER A 1 90 ? -14.736 1.216 5.995 1.00 91.06 90 SER A C 1
ATOM 729 O O . SER A 1 90 ? -14.714 1.234 4.770 1.00 91.06 90 SER A O 1
ATOM 731 N N . MET A 1 91 ? -13.793 1.793 6.745 1.00 88.31 91 MET A N 1
ATOM 732 C CA . MET A 1 91 ? -12.700 2.586 6.188 1.00 88.31 91 MET A CA 1
ATOM 733 C C . MET A 1 91 ? -11.851 1.764 5.214 1.00 88.31 91 MET A C 1
ATOM 735 O O . MET A 1 91 ? -11.543 2.236 4.121 1.00 88.31 91 MET A O 1
ATOM 739 N N . THR A 1 92 ? -11.522 0.521 5.580 1.00 91.19 92 THR A N 1
ATOM 740 C CA . THR A 1 92 ? -10.756 -0.386 4.715 1.00 91.19 92 THR A CA 1
ATOM 741 C C . THR A 1 92 ? -11.502 -0.659 3.412 1.00 91.19 92 THR A C 1
ATOM 743 O O . THR A 1 92 ? -10.941 -0.511 2.328 1.00 91.19 92 THR A O 1
ATOM 746 N N . ASN A 1 93 ? -12.791 -0.992 3.495 1.00 94.94 93 ASN A N 1
ATOM 747 C CA . ASN A 1 93 ? -13.608 -1.272 2.317 1.00 94.94 93 ASN A CA 1
ATOM 748 C C . ASN A 1 93 ? -13.774 -0.043 1.412 1.00 94.94 93 ASN A C 1
ATOM 750 O O . ASN A 1 93 ? -13.652 -0.169 0.195 1.00 94.94 93 ASN A O 1
ATOM 754 N N . ASP A 1 94 ? -14.019 1.136 1.985 1.00 94.88 94 ASP A N 1
ATOM 755 C CA . ASP A 1 94 ? -14.200 2.381 1.233 1.00 94.88 94 ASP A CA 1
ATOM 756 C C . ASP A 1 94 ? -12.910 2.788 0.509 1.00 94.88 94 ASP A C 1
ATOM 758 O O . ASP A 1 94 ? -12.930 3.180 -0.666 1.00 94.88 94 ASP A O 1
ATOM 762 N N . TYR A 1 95 ? -11.771 2.634 1.186 1.00 94.31 95 TYR A N 1
ATOM 763 C CA . TYR A 1 95 ? -10.457 2.854 0.601 1.00 94.31 95 TYR A CA 1
ATOM 764 C C . TYR A 1 95 ? -10.189 1.876 -0.556 1.00 94.31 95 TYR A C 1
ATOM 766 O O . TYR A 1 95 ? -9.858 2.305 -1.665 1.00 94.31 95 TYR A O 1
ATOM 774 N N . LEU A 1 96 ? -10.395 0.573 -0.341 1.00 95.62 96 LEU A N 1
ATOM 775 C CA . LEU A 1 96 ? -10.164 -0.452 -1.362 1.00 95.62 96 LEU A CA 1
ATOM 776 C C . LEU A 1 96 ? -11.092 -0.299 -2.564 1.00 95.62 96 LEU A C 1
ATOM 778 O O . LEU A 1 96 ? -10.660 -0.461 -3.707 1.00 95.62 96 LEU A O 1
ATOM 782 N N . LEU A 1 97 ? -12.350 0.074 -2.331 1.00 97.12 97 LEU A N 1
ATOM 783 C CA . LEU A 1 97 ? -13.299 0.375 -3.395 1.00 97.12 97 LEU A CA 1
ATOM 784 C C . LEU A 1 97 ? -12.844 1.585 -4.219 1.00 97.12 97 LEU A C 1
ATOM 786 O O . LEU A 1 97 ? -12.914 1.556 -5.451 1.00 97.12 97 LEU A O 1
ATOM 790 N N . SER A 1 98 ? -12.341 2.630 -3.560 1.00 96.88 98 SER A N 1
ATOM 791 C CA . SER A 1 98 ? -11.802 3.819 -4.227 1.00 96.88 98 SER A CA 1
ATOM 792 C C . SER A 1 98 ? -10.577 3.470 -5.075 1.00 96.88 98 SER A C 1
ATOM 794 O O . SER A 1 98 ? -10.518 3.822 -6.256 1.00 96.88 98 SER A O 1
ATOM 796 N N . LEU A 1 99 ? -9.639 2.702 -4.516 1.00 94.75 99 LEU A N 1
ATOM 797 C CA . LEU A 1 99 ? -8.452 2.225 -5.221 1.00 94.75 99 LEU A CA 1
ATOM 798 C C . LEU A 1 99 ? -8.827 1.367 -6.437 1.00 94.75 99 LEU A C 1
ATOM 800 O O . LEU A 1 99 ? -8.361 1.625 -7.548 1.00 94.75 99 LEU A O 1
ATOM 804 N N . LEU A 1 100 ? -9.720 0.391 -6.262 1.00 95.62 100 LEU A N 1
ATOM 805 C CA . LEU A 1 100 ? -10.211 -0.461 -7.346 1.00 95.62 100 LEU A CA 1
ATOM 806 C C . LEU A 1 100 ? -10.889 0.360 -8.448 1.00 95.62 100 LEU A C 1
ATOM 808 O O . LEU A 1 100 ? -10.684 0.091 -9.635 1.00 95.62 100 LEU A O 1
ATOM 812 N N . THR A 1 101 ? -11.665 1.375 -8.069 1.00 95.69 101 THR A N 1
ATOM 813 C CA . THR A 1 101 ? -12.329 2.279 -9.014 1.00 95.69 101 THR A CA 1
ATOM 814 C C . THR A 1 101 ? -11.304 3.045 -9.844 1.00 95.69 101 THR A C 1
ATOM 816 O O . THR A 1 101 ? -11.435 3.092 -11.068 1.00 95.69 101 THR A O 1
ATOM 819 N N . ILE A 1 102 ? -10.250 3.583 -9.220 1.00 91.88 102 ILE A N 1
ATOM 820 C CA . ILE A 1 102 ? -9.157 4.275 -9.920 1.00 91.88 102 ILE A CA 1
ATOM 821 C C . ILE A 1 102 ? -8.463 3.324 -10.899 1.00 91.88 102 ILE A C 1
ATOM 823 O O . ILE A 1 102 ? -8.321 3.661 -12.076 1.00 91.88 102 ILE A O 1
ATOM 827 N N . LYS A 1 103 ? -8.080 2.124 -10.447 1.00 91.31 103 LYS A N 1
ATOM 828 C CA . LYS A 1 103 ? -7.393 1.116 -11.272 1.00 91.31 103 LYS A CA 1
ATOM 829 C C . LYS A 1 103 ? -8.234 0.715 -12.487 1.00 91.31 103 LYS A C 1
ATOM 831 O O . LYS A 1 103 ? -7.792 0.830 -13.631 1.00 91.31 103 LYS A O 1
ATOM 836 N N . THR A 1 104 ? -9.492 0.350 -12.247 1.00 91.75 104 THR A N 1
ATOM 837 C CA . THR A 1 104 ? -10.424 -0.106 -13.289 1.00 91.75 104 THR A CA 1
ATOM 838 C C . THR A 1 104 ? -10.756 1.008 -14.278 1.00 91.75 104 THR A C 1
ATOM 840 O O . THR A 1 104 ? -10.778 0.776 -15.487 1.00 91.75 104 THR A O 1
ATOM 843 N N . THR A 1 105 ? -10.973 2.234 -13.792 1.00 91.50 105 THR A N 1
ATOM 844 C CA . THR A 1 105 ? -11.253 3.398 -14.647 1.00 91.50 105 THR A CA 1
ATOM 845 C C . THR A 1 105 ? -10.038 3.749 -15.499 1.00 91.50 105 THR A C 1
ATOM 847 O O . THR A 1 105 ? -10.186 4.003 -16.694 1.00 91.50 105 THR A O 1
ATOM 850 N N . THR A 1 106 ? -8.835 3.709 -14.922 1.00 88.44 106 THR A N 1
ATOM 851 C CA . THR A 1 106 ? -7.581 3.990 -15.635 1.00 88.44 106 THR A CA 1
ATOM 852 C C . THR A 1 106 ? -7.362 3.003 -16.780 1.00 88.44 106 THR A C 1
ATOM 854 O O . THR A 1 106 ? -7.120 3.423 -17.914 1.00 88.44 106 THR A O 1
ATOM 857 N N . GLN A 1 107 ? -7.522 1.703 -16.512 1.00 86.19 107 GLN A N 1
ATOM 858 C CA . GLN A 1 107 ? -7.398 0.659 -17.528 1.00 86.19 107 GLN A CA 1
ATOM 859 C C . GLN A 1 107 ? -8.491 0.765 -18.599 1.00 86.19 107 GLN A C 1
ATOM 861 O O . GLN A 1 107 ? -8.190 0.732 -19.790 1.00 86.19 107 GLN A O 1
ATOM 866 N N . SER A 1 108 ? -9.754 0.923 -18.192 1.00 88.19 108 SER A N 1
ATOM 867 C CA . SER A 1 108 ? -10.897 0.936 -19.120 1.00 88.19 108 SER A CA 1
ATOM 868 C C . SER A 1 108 ? -10.856 2.119 -20.084 1.00 88.19 108 SER A C 1
ATOM 870 O O . SER A 1 108 ? -11.268 1.995 -21.232 1.00 88.19 108 SER A O 1
ATOM 872 N N . ASN A 1 109 ? -10.322 3.259 -19.638 1.00 88.56 109 ASN A N 1
ATOM 873 C CA . ASN A 1 109 ? -10.135 4.432 -20.489 1.00 88.56 109 ASN A CA 1
ATOM 874 C C . ASN A 1 109 ? -8.817 4.399 -21.278 1.00 88.56 109 ASN A C 1
ATOM 876 O O . ASN A 1 109 ? -8.580 5.304 -22.074 1.00 88.56 109 ASN A O 1
ATOM 880 N N . SER A 1 110 ? -7.959 3.390 -21.069 1.00 83.56 110 SER A N 1
ATOM 881 C CA . SER A 1 110 ? -6.640 3.278 -21.712 1.00 83.56 110 SER A CA 1
ATOM 882 C C . SER A 1 110 ? -5.827 4.577 -21.627 1.00 83.56 110 SER A C 1
ATOM 884 O O . SER A 1 110 ? -5.164 4.974 -22.584 1.00 83.56 110 SER A O 1
ATOM 886 N N . LEU A 1 111 ? -5.899 5.268 -20.483 1.00 84.19 111 LEU A N 1
ATOM 887 C CA . LEU A 1 111 ? -5.233 6.559 -20.297 1.00 84.19 111 LEU A CA 1
ATOM 888 C C . LEU A 1 111 ? -3.723 6.390 -20.448 1.00 84.19 111 LEU A C 1
ATOM 890 O O . LEU A 1 111 ? -3.165 5.481 -19.836 1.00 84.19 111 LEU A O 1
ATOM 894 N N . PHE A 1 112 ? -3.060 7.264 -21.207 1.00 85.25 112 PHE A N 1
ATOM 895 C CA . PHE A 1 112 ? -1.597 7.301 -21.273 1.00 85.25 112 PHE A CA 1
ATOM 896 C C . PHE A 1 112 ? -1.021 7.579 -19.885 1.00 85.25 112 PHE A C 1
ATOM 898 O O . PHE A 1 112 ? -1.464 8.497 -19.191 1.00 85.25 112 PHE A O 1
ATOM 905 N N . SER A 1 113 ? -0.029 6.794 -19.472 1.00 85.81 113 SER A N 1
ATOM 906 C CA . SER A 1 113 ? 0.725 7.118 -18.271 1.00 85.81 113 SER A CA 1
ATOM 907 C C . SER A 1 113 ? 1.594 8.347 -18.546 1.00 85.81 113 SER A C 1
ATOM 909 O O . SER A 1 113 ? 2.071 8.549 -19.663 1.00 85.81 113 SER A O 1
ATOM 911 N N . GLY A 1 114 ? 1.821 9.183 -17.529 1.00 84.06 114 GLY A N 1
ATOM 912 C CA . GLY A 1 114 ? 2.630 10.399 -17.693 1.00 84.06 114 GLY A CA 1
ATOM 913 C C . GLY A 1 114 ? 4.073 10.128 -18.141 1.00 84.06 114 GLY A C 1
ATOM 914 O O . GLY A 1 114 ? 4.701 10.999 -18.728 1.00 84.06 114 GLY A O 1
ATOM 915 N N . GLN A 1 115 ? 4.573 8.913 -17.897 1.00 84.62 115 GLN A N 1
ATOM 916 C CA . GLN A 1 115 ? 5.898 8.440 -18.313 1.00 84.62 115 GLN A CA 1
ATOM 917 C C . GLN A 1 115 ? 5.853 7.556 -19.575 1.00 84.62 115 GLN A C 1
ATOM 919 O O . GLN A 1 115 ? 6.857 6.948 -19.924 1.00 84.62 115 GLN A O 1
ATOM 924 N N . LEU A 1 116 ? 4.695 7.439 -20.243 1.00 88.31 116 LEU A N 1
ATOM 925 C CA . LEU A 1 116 ? 4.481 6.612 -21.444 1.00 88.31 116 LEU A CA 1
ATOM 926 C C . LEU A 1 116 ? 4.896 5.133 -21.285 1.00 88.31 116 LEU A C 1
ATOM 928 O O . LEU A 1 116 ? 5.224 4.441 -22.243 1.00 88.31 116 LEU A O 1
ATOM 932 N N . THR A 1 117 ? 4.831 4.62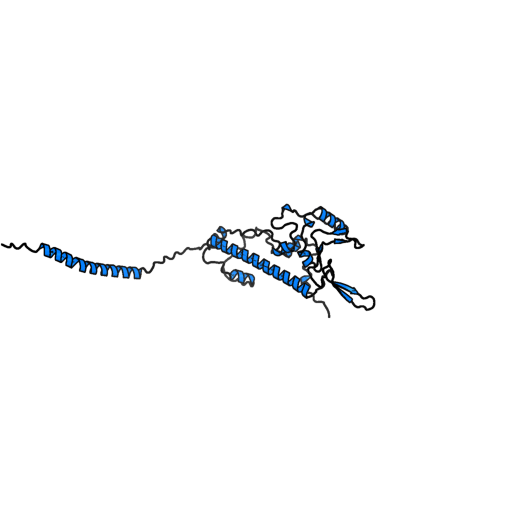6 -20.055 1.00 90.50 117 THR A N 1
ATOM 933 C CA . THR A 1 117 ? 5.126 3.234 -19.685 1.00 90.50 117 THR A CA 1
ATOM 934 C C . THR A 1 117 ? 4.077 2.243 -20.183 1.00 90.50 117 THR A C 1
ATOM 936 O O . THR A 1 117 ? 4.370 1.065 -20.319 1.00 90.50 117 THR A O 1
ATOM 939 N N . ASN A 1 118 ? 2.847 2.672 -20.476 1.00 92.00 118 ASN A N 1
ATOM 940 C CA . ASN A 1 118 ? 1.806 1.779 -20.999 1.00 92.00 118 ASN A CA 1
ATOM 941 C C . ASN A 1 118 ? 1.660 1.814 -22.524 1.00 92.00 118 ASN A C 1
ATOM 943 O O . ASN A 1 118 ? 1.386 0.778 -23.130 1.00 92.00 118 ASN A O 1
ATOM 947 N N . TYR A 1 119 ? 1.826 2.979 -23.143 1.00 91.00 119 TYR A N 1
ATOM 948 C CA . TYR A 1 119 ? 1.745 3.162 -24.587 1.00 91.00 119 TYR A CA 1
ATOM 949 C C . TYR A 1 119 ? 2.847 4.106 -25.052 1.00 91.00 119 TYR A C 1
ATOM 951 O O . TYR A 1 119 ? 2.968 5.219 -24.543 1.00 91.00 119 TYR A O 1
ATOM 959 N N . GLY A 1 120 ? 3.602 3.662 -26.054 1.00 88.44 120 GLY A N 1
ATOM 960 C CA . GLY A 1 120 ? 4.539 4.505 -26.784 1.00 88.44 120 GLY A CA 1
ATOM 961 C C . GLY A 1 120 ? 3.841 5.234 -27.926 1.00 88.44 120 GLY A C 1
ATOM 962 O O . GLY A 1 120 ? 2.797 4.794 -28.419 1.00 88.44 120 GLY A O 1
ATOM 963 N N . LEU A 1 121 ? 4.431 6.350 -28.342 1.00 88.19 121 LEU A N 1
ATOM 964 C CA . LEU A 1 121 ? 4.036 7.100 -29.529 1.00 88.19 121 LEU A CA 1
ATOM 965 C C . LEU A 1 121 ? 5.199 7.074 -30.509 1.00 88.19 121 LEU A C 1
ATOM 967 O O . LEU A 1 121 ? 6.333 7.343 -30.120 1.00 88.19 121 LEU A O 1
ATOM 971 N N . ASP A 1 122 ? 4.907 6.769 -31.764 1.00 85.88 122 ASP A N 1
ATOM 972 C CA . ASP A 1 122 ? 5.897 6.772 -32.832 1.00 85.88 122 ASP A CA 1
ATOM 973 C C . ASP A 1 122 ? 5.349 7.514 -34.054 1.00 85.88 122 ASP A C 1
ATOM 975 O O . ASP A 1 122 ? 4.136 7.657 -34.245 1.00 85.88 122 ASP A O 1
ATOM 979 N N . THR A 1 123 ? 6.263 8.034 -34.863 1.00 85.44 123 THR A N 1
ATOM 980 C CA . THR A 1 123 ? 5.955 8.818 -36.054 1.00 85.44 123 THR A CA 1
ATOM 981 C C . THR A 1 123 ? 6.415 8.069 -37.286 1.00 85.44 123 THR A C 1
ATOM 983 O O . THR A 1 123 ? 7.598 7.763 -37.435 1.00 85.44 123 THR A O 1
ATOM 986 N N . LEU A 1 124 ? 5.499 7.827 -38.221 1.00 80.38 124 LEU A N 1
ATOM 987 C CA . LEU A 1 124 ? 5.877 7.310 -39.530 1.00 80.38 124 LEU A CA 1
ATOM 988 C C . LEU A 1 124 ? 6.591 8.424 -40.301 1.00 80.38 124 LEU A C 1
ATOM 990 O O . LEU A 1 124 ? 5.985 9.436 -40.661 1.00 80.38 124 LEU A O 1
ATOM 994 N N . SER A 1 125 ? 7.879 8.208 -40.574 1.00 69.75 125 SER A N 1
ATOM 995 C CA . SER A 1 125 ? 8.830 9.174 -41.148 1.00 69.75 125 SER A CA 1
ATOM 996 C C . SER A 1 125 ? 8.396 9.834 -42.463 1.00 69.75 125 SER A C 1
ATOM 998 O O . SER A 1 125 ? 8.965 10.853 -42.842 1.00 69.75 125 SER A O 1
ATOM 1000 N N . ASN A 1 126 ? 7.371 9.305 -43.135 1.00 71.00 126 ASN A N 1
ATOM 1001 C CA . ASN A 1 126 ? 6.931 9.775 -44.446 1.00 71.00 126 ASN A CA 1
ATOM 1002 C C . ASN A 1 126 ? 5.573 10.500 -44.459 1.00 71.00 126 ASN A C 1
ATOM 1004 O O . ASN A 1 126 ? 5.252 11.092 -45.484 1.00 71.00 126 ASN A O 1
ATOM 1008 N N . ASN A 1 127 ? 4.786 10.488 -43.371 1.00 70.81 127 ASN A N 1
ATOM 1009 C CA . ASN A 1 127 ? 3.379 10.923 -43.429 1.00 70.81 127 ASN A CA 1
ATOM 1010 C C . ASN A 1 127 ? 2.913 11.909 -42.341 1.00 70.81 127 ASN A C 1
ATOM 1012 O O . ASN A 1 127 ? 1.751 12.299 -42.365 1.00 70.81 127 ASN A O 1
ATOM 1016 N N . ASN A 1 128 ? 3.764 12.328 -41.395 1.00 79.81 128 ASN A N 1
ATOM 1017 C CA . ASN A 1 128 ? 3.337 13.086 -40.198 1.00 79.81 128 ASN A CA 1
ATOM 1018 C C . ASN A 1 128 ? 2.227 12.392 -39.372 1.00 79.81 128 ASN A C 1
ATOM 1020 O O . ASN A 1 128 ? 1.612 13.020 -38.510 1.00 79.81 128 ASN A O 1
ATOM 1024 N N . ASP A 1 129 ? 1.991 11.100 -39.604 1.00 84.19 129 ASP A N 1
ATOM 1025 C CA . ASP A 1 129 ? 1.041 10.303 -38.841 1.00 84.19 129 ASP A CA 1
ATOM 1026 C C . ASP A 1 129 ? 1.708 9.835 -37.544 1.00 84.19 129 ASP A C 1
ATOM 1028 O O . ASP A 1 129 ? 2.795 9.242 -37.559 1.00 84.19 129 ASP A O 1
ATOM 1032 N N . VAL A 1 130 ? 1.041 10.102 -36.421 1.00 84.25 130 VAL A N 1
ATOM 1033 C CA . VAL A 1 130 ? 1.419 9.599 -35.097 1.00 84.25 130 VAL A CA 1
ATOM 1034 C C . VAL A 1 130 ? 0.564 8.377 -34.804 1.00 84.25 130 VAL A C 1
ATOM 1036 O O . VAL A 1 130 ? -0.665 8.459 -34.844 1.00 84.25 130 VAL A O 1
ATOM 1039 N N . TYR A 1 131 ? 1.199 7.256 -34.484 1.00 87.56 131 TYR A N 1
ATOM 1040 C CA . TYR A 1 131 ? 0.499 6.056 -34.044 1.00 87.56 131 TYR A CA 1
ATOM 1041 C C . TYR A 1 131 ? 0.955 5.658 -32.643 1.00 87.56 131 TYR A C 1
ATOM 1043 O O . TYR A 1 131 ? 2.085 5.927 -32.233 1.00 87.56 131 TYR A O 1
ATOM 1051 N N . SER A 1 132 ? 0.049 5.037 -31.890 1.00 89.00 132 SER A N 1
ATOM 1052 C CA . SER A 1 132 ? 0.353 4.479 -30.578 1.00 89.00 132 SER A CA 1
ATOM 1053 C C . SER A 1 132 ? 0.554 2.972 -30.668 1.00 89.00 132 SER A C 1
ATOM 1055 O O . SER A 1 132 ? -0.086 2.280 -31.462 1.00 89.00 132 SER A O 1
ATOM 1057 N N . TYR A 1 133 ? 1.438 2.448 -29.826 1.00 90.19 133 TYR A N 1
ATOM 1058 C CA . TYR A 1 133 ? 1.625 1.013 -29.654 1.00 90.19 133 TYR A CA 1
ATOM 1059 C C . TYR A 1 133 ? 1.676 0.675 -28.167 1.00 90.19 133 TYR A C 1
ATOM 1061 O O . TYR A 1 133 ? 2.205 1.436 -27.357 1.00 90.19 133 TYR A O 1
ATOM 1069 N N . SER A 1 134 ? 1.097 -0.463 -27.785 1.00 92.56 134 SER A N 1
ATOM 1070 C CA . SER A 1 134 ? 1.103 -0.897 -26.387 1.00 92.56 134 SER A CA 1
ATOM 1071 C C . SER A 1 134 ? 2.504 -1.326 -25.972 1.00 92.56 134 SER A C 1
ATOM 1073 O O . SER A 1 134 ? 3.110 -2.165 -26.650 1.00 92.56 134 SER A O 1
ATOM 1075 N N . ALA A 1 135 ? 2.971 -0.841 -24.828 1.00 91.81 135 ALA A N 1
ATOM 1076 C CA . ALA A 1 135 ? 4.174 -1.354 -24.199 1.00 91.81 135 ALA A CA 1
ATOM 1077 C C . ALA A 1 135 ? 3.997 -2.829 -23.801 1.00 91.81 135 ALA A C 1
ATOM 1079 O O . ALA A 1 135 ? 2.879 -3.341 -23.630 1.00 91.81 135 ALA A O 1
ATOM 1080 N N . ARG A 1 136 ? 5.127 -3.530 -23.687 1.00 92.94 136 ARG A N 1
ATOM 1081 C CA . ARG A 1 136 ? 5.177 -4.939 -23.301 1.00 92.94 136 ARG A CA 1
ATOM 1082 C C . ARG A 1 136 ? 6.174 -5.124 -22.171 1.00 92.94 136 ARG A C 1
ATOM 1084 O O . ARG A 1 136 ? 7.301 -4.654 -22.250 1.00 92.94 136 ARG A O 1
ATOM 1091 N N . TYR A 1 137 ? 5.742 -5.862 -21.162 1.00 92.44 137 TYR A N 1
ATOM 1092 C CA . TYR A 1 137 ? 6.520 -6.232 -19.989 1.00 92.44 137 TYR A CA 1
ATOM 1093 C C . TYR A 1 137 ? 6.660 -7.756 -20.028 1.00 92.44 137 TYR A C 1
ATOM 1095 O O . TYR A 1 137 ? 5.729 -8.495 -19.697 1.00 92.44 137 TYR A O 1
ATOM 1103 N N . GLY A 1 138 ? 7.784 -8.234 -20.574 1.00 88.44 138 GLY A N 1
ATOM 1104 C CA . GLY A 1 138 ? 7.967 -9.641 -20.938 1.00 88.44 138 GLY A CA 1
ATOM 1105 C C . GLY A 1 138 ? 6.920 -10.115 -21.956 1.00 88.44 138 GLY A C 1
ATOM 1106 O O . GLY A 1 138 ? 6.734 -9.514 -23.015 1.00 88.44 138 GLY A O 1
ATOM 1107 N N . ASN A 1 139 ? 6.194 -11.183 -21.622 1.00 92.06 139 ASN A N 1
ATOM 1108 C CA . ASN A 1 139 ? 5.130 -11.727 -22.475 1.00 92.06 139 ASN A CA 1
ATOM 1109 C C . ASN A 1 139 ? 3.771 -11.021 -22.302 1.00 92.06 139 ASN A C 1
ATOM 1111 O O . ASN A 1 139 ? 2.814 -11.378 -22.988 1.00 92.06 139 ASN A O 1
ATOM 1115 N N . CYS A 1 140 ? 3.675 -10.019 -21.425 1.00 94.50 140 CYS A N 1
ATOM 1116 C CA . CYS A 1 140 ? 2.432 -9.329 -21.085 1.00 94.50 140 CYS A CA 1
ATOM 1117 C C . CYS A 1 140 ? 2.336 -7.974 -21.809 1.00 94.50 140 CYS A C 1
ATOM 1119 O O . CYS A 1 140 ? 3.296 -7.205 -21.817 1.00 94.50 140 CYS A O 1
ATOM 1121 N N . SER A 1 141 ? 1.197 -7.680 -22.446 1.00 93.38 141 SER A N 1
ATOM 1122 C CA . SER A 1 141 ? 0.953 -6.413 -23.161 1.00 93.38 141 SER A CA 1
ATOM 1123 C C . SER A 1 141 ? 0.008 -5.508 -22.378 1.00 93.38 141 SER A C 1
ATOM 1125 O O . SER A 1 141 ? -1.048 -5.959 -21.925 1.00 93.38 141 SER A O 1
ATOM 1127 N N . CYS A 1 142 ? 0.323 -4.214 -22.328 1.00 92.75 142 CYS A N 1
ATOM 1128 C CA . CYS A 1 142 ? -0.506 -3.206 -21.665 1.00 92.75 142 CYS A CA 1
ATOM 1129 C C . CYS A 1 142 ? -1.884 -3.000 -22.302 1.00 92.75 142 CYS A C 1
ATOM 1131 O O . CYS A 1 142 ? -2.789 -2.496 -21.644 1.00 92.75 142 CYS A O 1
ATOM 1133 N N . ALA A 1 143 ? -2.074 -3.428 -23.556 1.00 89.94 143 ALA A N 1
ATOM 1134 C CA . ALA A 1 143 ? -3.396 -3.455 -24.180 1.00 89.94 143 ALA A CA 1
ATOM 1135 C C . ALA A 1 143 ? -4.272 -4.600 -23.649 1.00 89.94 143 ALA A C 1
ATOM 1137 O O . ALA A 1 143 ? -5.495 -4.512 -23.690 1.00 89.94 143 ALA A O 1
ATOM 1138 N N . SER A 1 144 ? -3.653 -5.680 -23.162 1.00 89.94 144 SER A N 1
ATOM 1139 C CA . SER A 1 144 ? -4.357 -6.857 -22.640 1.00 89.94 144 SER A CA 1
ATOM 1140 C C . SER A 1 144 ? -4.566 -6.815 -21.127 1.00 89.94 144 SER A C 1
ATOM 1142 O O . SER A 1 144 ? -5.608 -7.251 -20.647 1.00 89.94 144 SER A O 1
ATOM 1144 N N . SER A 1 145 ? -3.603 -6.281 -20.373 1.00 92.19 145 SER A N 1
ATOM 1145 C CA . SER A 1 145 ? -3.703 -6.151 -18.921 1.00 92.19 145 SER A CA 1
ATOM 1146 C C . SER A 1 145 ? -2.959 -4.917 -18.424 1.00 92.19 145 SER A C 1
ATOM 1148 O O . SER A 1 145 ? -1.812 -4.684 -18.797 1.00 92.19 145 SER A O 1
ATOM 1150 N N . ALA A 1 146 ? -3.586 -4.164 -17.520 1.00 90.62 146 ALA A N 1
ATOM 1151 C CA . ALA A 1 146 ? -2.932 -3.076 -16.796 1.00 90.62 146 ALA A CA 1
ATOM 1152 C C . ALA A 1 146 ? -1.895 -3.580 -15.778 1.00 90.62 146 ALA A C 1
ATOM 1154 O O . ALA A 1 146 ? -0.973 -2.843 -15.434 1.00 90.62 146 ALA A O 1
ATOM 1155 N N . THR A 1 147 ? -2.016 -4.833 -15.328 1.00 94.06 147 THR A N 1
ATOM 1156 C CA . THR A 1 147 ? -1.164 -5.418 -14.283 1.00 94.06 147 THR A CA 1
ATOM 1157 C C . THR A 1 147 ? 0.189 -5.907 -14.789 1.00 94.06 147 THR A C 1
ATOM 1159 O O . THR A 1 147 ? 0.984 -6.401 -13.995 1.00 94.06 147 THR A O 1
ATOM 1162 N N . CYS A 1 148 ? 0.481 -5.803 -16.090 1.00 94.88 148 CYS A N 1
ATOM 1163 C CA . CYS A 1 148 ? 1.763 -6.265 -16.612 1.00 94.88 148 CYS A CA 1
ATOM 1164 C C . CYS A 1 148 ? 2.918 -5.493 -15.964 1.00 94.88 148 CYS A C 1
ATOM 1166 O O . CYS A 1 148 ? 2.995 -4.268 -16.089 1.00 94.88 148 CYS A O 1
ATOM 1168 N N . ALA A 1 149 ? 3.823 -6.227 -15.322 1.00 94.94 149 ALA A N 1
ATOM 1169 C CA . ALA A 1 149 ? 5.004 -5.690 -14.671 1.00 94.94 149 ALA A CA 1
ATOM 1170 C C . ALA A 1 149 ? 6.141 -6.726 -14.660 1.00 94.94 149 ALA A C 1
ATOM 1172 O O . ALA A 1 149 ? 5.899 -7.928 -14.788 1.00 94.94 149 ALA A O 1
ATOM 1173 N N . TYR A 1 150 ? 7.379 -6.261 -14.511 1.00 93.94 150 TYR A N 1
ATOM 1174 C CA . TYR A 1 150 ? 8.541 -7.094 -14.187 1.00 93.94 150 TYR A CA 1
ATOM 1175 C C . TYR A 1 150 ? 9.496 -6.322 -13.266 1.00 93.94 150 TYR A C 1
ATOM 1177 O O . TYR A 1 150 ? 9.358 -5.107 -13.105 1.00 93.94 150 TYR A O 1
ATOM 1185 N N . GLU A 1 151 ? 10.440 -7.022 -12.635 1.00 93.56 151 GLU A N 1
ATOM 1186 C CA . GLU A 1 151 ? 11.396 -6.394 -11.718 1.00 93.56 151 GLU A CA 1
ATOM 1187 C C . GLU A 1 151 ? 12.216 -5.302 -12.415 1.00 93.56 151 GLU A C 1
ATOM 1189 O O . GLU A 1 151 ? 12.777 -5.518 -13.487 1.00 93.56 151 GLU A O 1
ATOM 1194 N N . SER A 1 152 ? 12.303 -4.136 -11.784 1.00 93.38 152 SER A N 1
ATOM 1195 C CA . SER A 1 152 ? 12.867 -2.911 -12.334 1.00 93.38 152 SER A CA 1
ATOM 1196 C C . SER A 1 152 ? 14.370 -3.050 -12.597 1.00 93.38 152 SER A C 1
ATOM 1198 O O . SER A 1 152 ? 15.154 -3.175 -11.649 1.00 93.38 152 SER A O 1
ATOM 1200 N N . PRO A 1 153 ? 14.805 -3.023 -13.867 1.00 92.00 153 PRO A N 1
ATOM 1201 C CA . PRO A 1 153 ? 16.209 -3.026 -14.230 1.00 92.00 153 PRO A CA 1
ATOM 1202 C C . PRO A 1 153 ? 16.741 -1.594 -14.354 1.00 92.00 153 PRO A C 1
ATOM 1204 O O . PRO A 1 153 ? 16.068 -0.677 -14.820 1.00 92.00 153 PRO A O 1
ATOM 1207 N N . ILE A 1 154 ? 18.001 -1.424 -13.989 1.00 89.94 154 ILE A N 1
ATOM 1208 C CA . ILE A 1 154 ? 18.813 -0.254 -14.292 1.00 89.94 154 ILE A CA 1
ATOM 1209 C C . ILE A 1 154 ? 19.644 -0.604 -15.521 1.00 89.94 154 ILE A C 1
ATOM 1211 O O . ILE A 1 154 ? 20.376 -1.598 -15.508 1.00 89.94 154 ILE A O 1
ATOM 1215 N N . TYR A 1 155 ? 19.523 0.208 -16.566 1.00 89.06 155 TYR A N 1
ATOM 1216 C CA . TYR A 1 155 ? 20.236 0.026 -17.826 1.00 89.06 155 TYR A CA 1
ATOM 1217 C C . TYR A 1 155 ? 21.462 0.934 -17.923 1.00 89.06 155 TYR A C 1
ATOM 1219 O O . TYR A 1 155 ? 21.504 2.015 -17.331 1.00 89.06 155 TYR A O 1
ATOM 1227 N N . ASP A 1 156 ? 22.457 0.502 -18.693 1.00 86.94 156 ASP A N 1
ATOM 1228 C CA . ASP A 1 156 ? 23.501 1.391 -19.195 1.00 86.94 156 ASP A CA 1
ATOM 1229 C C . ASP A 1 156 ? 22.991 2.213 -20.403 1.00 86.94 156 ASP A C 1
ATOM 1231 O O . ASP A 1 156 ? 21.914 1.942 -20.939 1.00 86.94 156 ASP A O 1
ATOM 1235 N N . PRO A 1 157 ? 23.753 3.210 -20.890 1.00 86.50 157 PRO A N 1
ATOM 1236 C CA . PRO A 1 157 ? 23.378 3.961 -22.092 1.00 86.50 157 PRO A CA 1
ATOM 1237 C C . PRO A 1 157 ? 23.288 3.123 -23.382 1.00 86.50 157 PRO A C 1
ATOM 1239 O O . PRO A 1 157 ? 22.865 3.646 -24.409 1.00 86.50 157 PRO A O 1
ATOM 1242 N N . SER A 1 158 ? 23.734 1.863 -23.356 1.00 92.44 158 SER A N 1
ATOM 1243 C CA . SER A 1 158 ? 23.681 0.905 -24.469 1.00 92.44 158 SER A CA 1
ATOM 1244 C C . SER A 1 158 ? 22.553 -0.126 -24.305 1.00 92.44 158 SER A C 1
ATOM 1246 O O . SER A 1 158 ? 22.523 -1.099 -25.055 1.00 92.44 158 SER A O 1
ATOM 1248 N N . ASP A 1 159 ? 21.639 0.090 -23.354 1.00 86.94 159 ASP A N 1
ATOM 1249 C CA . ASP A 1 159 ? 20.475 -0.753 -23.057 1.00 86.94 159 ASP A CA 1
ATOM 1250 C C . ASP A 1 159 ? 20.810 -2.150 -22.484 1.00 86.94 159 ASP A C 1
ATOM 1252 O O . ASP A 1 159 ? 20.004 -3.082 -22.521 1.00 86.94 159 ASP A O 1
ATOM 1256 N N . ASN A 1 160 ? 22.000 -2.315 -21.896 1.00 92.19 160 ASN A N 1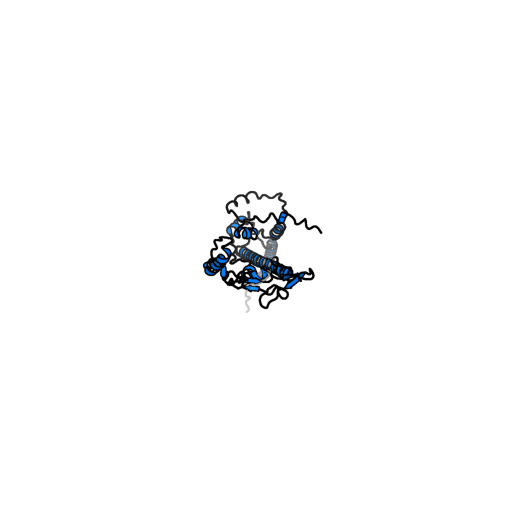
ATOM 1257 C CA . ASN A 1 160 ? 22.359 -3.522 -21.149 1.00 92.19 160 ASN A CA 1
ATOM 1258 C C . ASN A 1 160 ? 21.890 -3.422 -19.695 1.00 92.19 160 ASN A C 1
ATOM 1260 O O . ASN A 1 160 ? 22.102 -2.406 -19.032 1.00 92.19 160 ASN A O 1
ATOM 1264 N N . VAL A 1 161 ? 21.320 -4.506 -19.161 1.00 91.69 161 VAL A N 1
ATOM 1265 C CA . VAL A 1 161 ? 20.901 -4.578 -17.752 1.00 91.69 161 VAL A CA 1
ATOM 1266 C C . VAL A 1 161 ? 22.131 -4.606 -16.840 1.00 91.69 161 VAL A C 1
ATOM 1268 O O . VAL A 1 161 ? 22.891 -5.574 -16.835 1.00 91.69 161 VAL A O 1
ATOM 1271 N N . LEU A 1 162 ? 22.306 -3.558 -16.035 1.00 91.69 162 LEU A N 1
ATOM 1272 C CA . LEU A 1 162 ? 23.380 -3.436 -15.047 1.00 91.69 162 LEU A CA 1
ATOM 1273 C C . LEU A 1 162 ? 22.992 -4.040 -13.697 1.00 91.69 162 LEU A C 1
ATOM 1275 O O . LEU A 1 162 ? 23.797 -4.709 -13.048 1.00 91.69 162 LEU A O 1
ATOM 1279 N N . PHE A 1 163 ? 21.763 -3.779 -13.258 1.00 92.62 163 PHE A N 1
ATOM 1280 C CA . PHE A 1 163 ? 21.261 -4.229 -11.967 1.00 92.62 163 PHE A CA 1
ATOM 1281 C C . PHE A 1 163 ? 19.739 -4.269 -11.970 1.00 92.62 163 PHE A C 1
ATOM 1283 O O . PHE A 1 163 ? 19.104 -3.282 -12.314 1.00 92.62 163 PHE A O 1
ATOM 1290 N N . THR A 1 164 ? 19.156 -5.380 -11.538 1.00 94.00 164 THR A N 1
ATOM 1291 C CA . THR A 1 164 ? 17.719 -5.470 -11.271 1.00 94.00 164 THR A CA 1
ATOM 1292 C C . THR A 1 164 ? 17.479 -5.230 -9.792 1.00 94.00 164 THR A C 1
ATOM 1294 O O . THR A 1 164 ? 18.085 -5.906 -8.960 1.00 94.00 164 THR A O 1
ATOM 1297 N N . VAL A 1 165 ? 16.627 -4.258 -9.467 1.00 94.00 165 VAL A N 1
ATOM 1298 C CA . VAL A 1 165 ? 16.307 -3.886 -8.090 1.00 94.00 165 VAL A CA 1
ATOM 1299 C C . VAL A 1 165 ? 15.340 -4.921 -7.503 1.00 94.00 165 VAL A C 1
ATOM 1301 O O . VAL A 1 165 ? 14.178 -4.953 -7.910 1.00 94.00 165 VAL A O 1
ATOM 1304 N N . PRO A 1 166 ? 15.775 -5.755 -6.539 1.00 94.00 166 PRO A N 1
ATOM 1305 C CA . PRO A 1 166 ? 14.932 -6.803 -5.981 1.00 94.00 166 PRO A CA 1
ATOM 1306 C C . PRO A 1 166 ? 13.699 -6.212 -5.309 1.00 94.00 166 PRO A C 1
ATOM 1308 O O . PRO A 1 166 ? 13.810 -5.282 -4.505 1.00 94.00 166 PRO A O 1
ATOM 1311 N N . GLY A 1 167 ? 12.536 -6.776 -5.624 1.00 93.38 167 GLY A N 1
ATOM 1312 C CA . GLY A 1 167 ? 11.277 -6.363 -5.014 1.00 93.38 167 GLY A CA 1
ATOM 1313 C C . GLY A 1 167 ? 10.664 -5.087 -5.587 1.00 93.38 167 GLY A C 1
ATOM 1314 O O . GLY A 1 167 ? 9.525 -4.792 -5.261 1.00 93.38 167 GLY A O 1
ATOM 1315 N N . ILE A 1 168 ? 11.341 -4.351 -6.469 1.00 94.62 168 ILE A N 1
ATOM 1316 C CA . ILE A 1 168 ? 10.772 -3.162 -7.118 1.00 94.62 168 ILE A CA 1
ATOM 1317 C C . ILE A 1 168 ? 10.385 -3.513 -8.541 1.00 94.62 168 ILE A C 1
ATOM 1319 O O . ILE A 1 168 ? 11.190 -4.068 -9.277 1.00 94.62 168 ILE A O 1
ATOM 1323 N N . TYR A 1 169 ? 9.169 -3.167 -8.941 1.00 95.12 169 TYR A N 1
ATOM 1324 C CA . TYR A 1 169 ? 8.622 -3.493 -10.250 1.00 95.12 169 TYR A CA 1
ATOM 1325 C C . TYR A 1 169 ? 8.397 -2.233 -11.082 1.00 95.12 169 TYR A C 1
ATOM 1327 O O . TYR A 1 169 ? 8.063 -1.163 -10.573 1.00 95.12 169 TYR A O 1
ATOM 1335 N N . ILE A 1 170 ? 8.539 -2.389 -12.394 1.00 93.12 170 ILE A N 1
ATOM 1336 C CA . ILE A 1 170 ? 8.076 -1.446 -13.409 1.00 93.12 170 ILE A CA 1
ATOM 1337 C C . ILE A 1 170 ? 6.997 -2.135 -14.244 1.00 93.12 170 ILE A C 1
ATOM 1339 O O . ILE A 1 170 ? 7.062 -3.338 -14.490 1.00 93.12 170 ILE A O 1
ATOM 1343 N N . GLY A 1 171 ? 5.988 -1.385 -14.676 1.00 93.75 171 GLY A N 1
ATOM 1344 C CA . GLY A 1 171 ? 4.849 -1.937 -15.397 1.00 93.75 171 GLY A CA 1
ATOM 1345 C C . GLY A 1 171 ? 4.078 -0.886 -16.174 1.00 93.75 171 GLY A C 1
ATOM 1346 O O . GLY A 1 171 ? 4.449 0.289 -16.190 1.00 93.75 171 GLY A O 1
ATOM 1347 N N . CYS A 1 172 ? 2.978 -1.316 -16.792 1.00 93.12 172 CYS A N 1
ATOM 1348 C CA . CYS A 1 172 ? 2.124 -0.450 -17.606 1.00 93.12 172 CYS A CA 1
ATOM 1349 C C . CYS A 1 172 ? 1.721 0.814 -16.847 1.00 93.12 172 CYS A C 1
ATOM 1351 O O . CYS A 1 172 ? 1.924 1.933 -17.319 1.00 93.12 172 CYS A O 1
ATOM 1353 N N . TYR A 1 173 ? 1.196 0.628 -15.638 1.00 91.88 173 TYR A N 1
ATOM 1354 C CA . TYR A 1 173 ? 0.826 1.712 -14.744 1.00 91.88 173 TYR A CA 1
ATOM 1355 C C . TYR A 1 173 ? 1.667 1.653 -13.477 1.00 91.88 173 TYR A C 1
ATOM 1357 O O . TYR A 1 173 ? 1.833 0.589 -12.883 1.00 91.88 173 TYR A O 1
ATOM 1365 N N . ILE A 1 174 ? 2.140 2.821 -13.035 1.00 90.69 174 ILE A N 1
ATOM 1366 C CA . ILE A 1 174 ? 2.956 2.959 -11.822 1.00 90.69 174 ILE A CA 1
ATOM 1367 C C . ILE A 1 174 ? 2.229 2.365 -10.613 1.00 90.69 174 ILE A C 1
ATOM 1369 O O . ILE A 1 174 ? 2.853 1.672 -9.825 1.00 90.69 174 ILE A O 1
ATOM 1373 N N . ILE A 1 175 ? 0.912 2.571 -10.495 1.00 91.75 175 ILE A N 1
ATOM 1374 C CA . ILE A 1 175 ? 0.130 2.032 -9.376 1.00 91.75 175 ILE A CA 1
ATO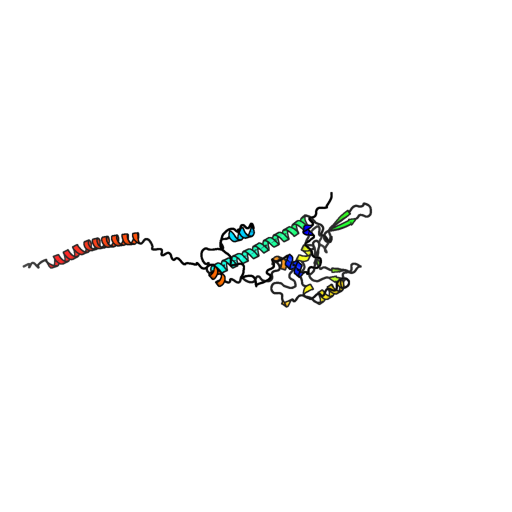M 1375 C C . ILE A 1 175 ? 0.104 0.498 -9.363 1.00 91.75 175 ILE A C 1
ATOM 1377 O O . ILE A 1 175 ? 0.262 -0.103 -8.310 1.00 91.75 175 ILE A O 1
ATOM 1381 N N . GLU A 1 176 ? -0.025 -0.150 -10.523 1.00 94.00 176 GLU A N 1
ATOM 1382 C CA . GLU A 1 176 ? -0.046 -1.617 -10.615 1.00 94.00 176 GLU A CA 1
ATOM 1383 C C . GLU A 1 176 ? 1.330 -2.220 -10.342 1.00 94.00 176 GLU A C 1
ATOM 1385 O O . GLU A 1 176 ? 1.436 -3.260 -9.694 1.00 94.00 176 GLU A O 1
ATOM 1390 N N . ALA A 1 177 ? 2.384 -1.562 -10.826 1.00 94.56 177 ALA A N 1
ATOM 1391 C CA . ALA A 1 177 ? 3.757 -1.967 -10.564 1.00 94.56 177 ALA A CA 1
ATOM 1392 C C . ALA A 1 177 ? 4.127 -1.759 -9.086 1.00 94.56 177 ALA A C 1
ATOM 1394 O O . ALA A 1 177 ? 4.730 -2.634 -8.469 1.00 94.56 177 ALA A O 1
ATOM 1395 N N . LEU A 1 178 ? 3.710 -0.638 -8.492 1.00 95.25 178 LEU A N 1
ATOM 1396 C CA . LEU A 1 178 ? 3.933 -0.337 -7.082 1.00 95.25 178 LEU A CA 1
ATOM 1397 C C . LEU A 1 178 ? 3.240 -1.362 -6.185 1.00 95.25 178 LEU A C 1
ATOM 1399 O O . LEU A 1 178 ? 3.894 -1.909 -5.310 1.00 95.25 178 LEU A O 1
ATOM 1403 N N . LEU A 1 179 ? 1.963 -1.669 -6.431 1.00 96.62 179 LEU A N 1
ATOM 1404 C CA . LEU A 1 179 ? 1.211 -2.650 -5.641 1.00 96.62 179 LEU A CA 1
ATOM 1405 C C . LEU A 1 179 ? 1.844 -4.052 -5.687 1.00 96.62 179 LEU A C 1
ATOM 1407 O O . LEU A 1 179 ? 1.829 -4.753 -4.682 1.00 96.62 179 LEU A O 1
ATOM 1411 N N . GLN A 1 180 ? 2.447 -4.438 -6.816 1.00 96.75 180 GLN A N 1
ATOM 1412 C CA . GLN A 1 180 ? 3.196 -5.697 -6.952 1.00 96.75 180 GLN A CA 1
ATOM 1413 C C . GLN A 1 180 ? 4.604 -5.655 -6.341 1.00 96.75 180 GLN A C 1
ATOM 1415 O O . GLN A 1 180 ? 5.207 -6.703 -6.115 1.00 96.75 180 GLN A O 1
ATOM 1420 N N . SER A 1 181 ? 5.140 -4.460 -6.092 1.00 97.50 181 SER A N 1
ATOM 1421 C CA . SER A 1 181 ? 6.448 -4.286 -5.466 1.00 97.50 181 SER A CA 1
ATOM 1422 C C . SER A 1 181 ? 6.395 -4.620 -3.976 1.00 97.50 181 SER A C 1
ATOM 1424 O O . SER A 1 181 ? 5.327 -4.698 -3.382 1.00 97.50 181 SER A O 1
ATOM 1426 N N . ASN A 1 182 ? 7.554 -4.783 -3.353 1.00 95.81 182 ASN A N 1
ATOM 1427 C CA . ASN A 1 182 ? 7.751 -4.888 -1.915 1.00 95.81 182 ASN A CA 1
ATOM 1428 C C . ASN A 1 182 ? 8.969 -4.049 -1.495 1.00 95.81 182 ASN A C 1
ATOM 1430 O O . ASN A 1 182 ? 9.692 -3.493 -2.326 1.00 95.81 182 ASN A O 1
ATOM 1434 N N . LEU A 1 183 ? 9.199 -3.946 -0.189 1.00 93.12 183 LEU A N 1
ATOM 1435 C CA . LEU A 1 183 ? 10.259 -3.105 0.368 1.00 93.12 183 LEU A CA 1
ATOM 1436 C C . LEU A 1 183 ? 11.580 -3.856 0.603 1.00 93.12 183 LEU A C 1
ATOM 1438 O O . LEU A 1 183 ? 12.468 -3.331 1.269 1.00 93.12 183 LEU A O 1
ATOM 1442 N N . GLN A 1 184 ? 11.761 -5.055 0.038 1.00 94.00 184 GLN A N 1
ATOM 1443 C CA . GLN A 1 184 ? 12.914 -5.921 0.315 1.00 94.00 184 GLN A CA 1
ATOM 1444 C C . GLN A 1 184 ? 14.269 -5.216 0.128 1.00 94.00 184 GLN A C 1
ATOM 1446 O O . GLN A 1 184 ? 15.171 -5.388 0.950 1.00 94.00 184 GLN A O 1
ATOM 1451 N N . CYS A 1 185 ? 14.433 -4.412 -0.928 1.00 92.31 185 CYS A N 1
ATOM 1452 C CA . CYS A 1 185 ? 15.681 -3.681 -1.164 1.00 92.31 185 CYS A CA 1
ATOM 1453 C C . CYS A 1 185 ? 15.988 -2.652 -0.060 1.00 92.31 185 CYS A C 1
ATOM 1455 O O . CYS A 1 185 ? 17.153 -2.448 0.272 1.00 92.31 185 CYS A O 1
ATOM 1457 N N . PHE A 1 186 ? 14.965 -2.049 0.552 1.00 91.75 186 PHE A N 1
ATOM 1458 C CA . PHE A 1 186 ? 15.130 -1.013 1.575 1.00 91.75 186 PHE A CA 1
ATOM 1459 C C . PHE A 1 186 ? 15.674 -1.551 2.904 1.00 91.75 186 PHE A C 1
ATOM 1461 O O . PHE A 1 186 ? 16.297 -0.802 3.652 1.00 91.75 186 PHE A O 1
ATOM 1468 N N . TYR A 1 187 ? 15.517 -2.849 3.169 1.00 92.44 187 TYR A N 1
ATOM 1469 C CA . TYR A 1 187 ? 16.117 -3.533 4.322 1.00 92.44 187 TYR A CA 1
ATOM 1470 C C . TYR A 1 187 ? 17.527 -4.080 4.036 1.00 92.44 187 TYR A C 1
ATOM 1472 O O . TYR A 1 187 ? 18.155 -4.664 4.916 1.00 92.44 187 TYR A O 1
ATOM 1480 N N . ASN A 1 188 ? 18.041 -3.930 2.808 1.00 93.44 188 ASN A N 1
ATOM 1481 C CA . ASN A 1 188 ? 19.318 -4.505 2.393 1.00 93.44 188 ASN A CA 1
ATOM 1482 C C . ASN A 1 188 ? 20.337 -3.418 2.029 1.00 93.44 188 ASN A C 1
ATOM 1484 O O . ASN A 1 188 ? 20.255 -2.787 0.976 1.00 93.44 188 ASN A O 1
ATOM 1488 N N . GLU A 1 189 ? 21.367 -3.274 2.863 1.00 91.94 189 GLU A N 1
ATOM 1489 C CA . GLU A 1 189 ? 22.412 -2.254 2.700 1.00 91.94 189 GLU A CA 1
ATOM 1490 C C . GLU A 1 189 ? 23.159 -2.385 1.374 1.00 91.94 189 GLU A C 1
ATOM 1492 O O . GLU A 1 189 ? 23.419 -1.399 0.690 1.00 91.94 189 GLU A O 1
ATOM 1497 N N . THR A 1 190 ? 23.431 -3.617 0.940 1.00 93.31 190 THR A N 1
ATOM 1498 C CA . THR A 1 190 ? 24.091 -3.856 -0.349 1.00 93.31 190 THR A CA 1
ATOM 1499 C C . THR A 1 190 ? 23.210 -3.404 -1.513 1.00 93.31 190 THR A 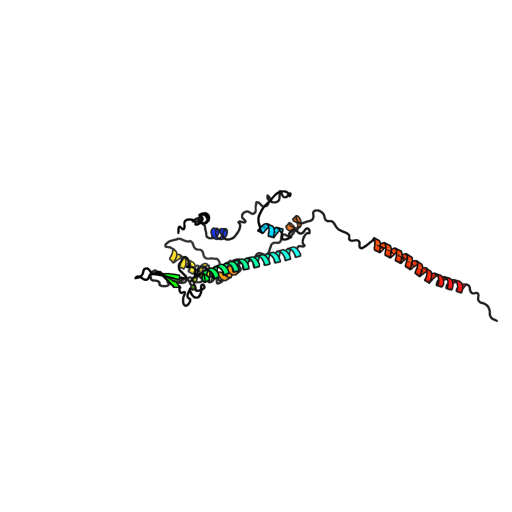C 1
ATOM 1501 O O . THR A 1 190 ? 23.724 -2.900 -2.511 1.00 93.31 190 THR A O 1
ATOM 1504 N N . CYS A 1 191 ? 21.890 -3.569 -1.398 1.00 92.44 191 CYS A N 1
ATOM 1505 C CA . CYS A 1 191 ? 20.947 -3.115 -2.415 1.00 92.44 191 CYS A CA 1
ATOM 1506 C C . CYS A 1 191 ? 20.891 -1.584 -2.486 1.00 92.44 191 CYS A C 1
ATOM 1508 O O . CYS A 1 191 ? 21.073 -1.019 -3.565 1.00 92.44 191 CYS A O 1
ATOM 1510 N N . ILE A 1 192 ? 20.735 -0.916 -1.339 1.00 90.19 192 ILE A N 1
ATOM 1511 C CA . ILE A 1 192 ? 20.735 0.550 -1.245 1.00 90.19 192 ILE A CA 1
ATOM 1512 C C . ILE A 1 192 ? 22.046 1.144 -1.766 1.00 90.19 192 ILE A C 1
ATOM 1514 O O . ILE A 1 192 ? 22.009 2.044 -2.602 1.00 90.19 192 ILE A O 1
ATOM 1518 N N . ASN A 1 193 ? 23.196 0.595 -1.367 1.00 89.88 193 ASN A N 1
ATOM 1519 C CA . ASN A 1 193 ? 24.506 1.066 -1.824 1.00 89.88 193 ASN A CA 1
ATOM 1520 C C . ASN A 1 193 ? 24.668 0.923 -3.348 1.00 89.88 193 ASN A C 1
ATOM 1522 O O . ASN A 1 193 ? 25.230 1.805 -4.002 1.00 89.88 193 ASN A O 1
ATOM 1526 N N . LYS A 1 194 ? 24.136 -0.156 -3.945 1.00 89.38 194 LYS A N 1
ATOM 1527 C CA . LYS A 1 194 ? 24.105 -0.314 -5.407 1.00 89.38 194 LYS A CA 1
ATOM 1528 C C . LYS A 1 194 ? 23.246 0.752 -6.070 1.00 89.38 194 LYS A C 1
ATOM 1530 O O . LYS A 1 194 ? 23.723 1.385 -7.007 1.00 89.38 194 LYS A O 1
ATOM 1535 N N . ILE A 1 195 ? 22.028 0.982 -5.581 1.00 87.62 195 ILE A N 1
ATOM 1536 C CA . ILE A 1 195 ? 21.148 2.039 -6.098 1.00 87.62 195 ILE A CA 1
ATOM 1537 C C . ILE A 1 195 ? 21.860 3.389 -6.016 1.00 87.62 195 ILE A C 1
ATOM 1539 O O . ILE A 1 195 ? 21.988 4.076 -7.027 1.00 87.62 195 ILE A O 1
ATOM 1543 N N . GLN A 1 196 ? 22.395 3.736 -4.845 1.00 86.62 196 GLN A N 1
ATOM 1544 C CA . GLN A 1 196 ? 23.085 4.999 -4.609 1.00 86.62 196 GLN A CA 1
ATOM 1545 C C . GLN A 1 196 ? 24.226 5.221 -5.608 1.00 86.62 196 GLN A C 1
ATOM 1547 O O . GLN A 1 196 ? 24.338 6.320 -6.147 1.00 86.62 196 GLN A O 1
ATOM 1552 N N . SER A 1 197 ? 24.996 4.175 -5.938 1.00 87.12 197 SER A N 1
ATOM 1553 C CA . SER A 1 197 ? 26.097 4.260 -6.906 1.00 87.12 197 SER A CA 1
ATOM 1554 C C . SER A 1 197 ? 25.659 4.796 -8.276 1.00 87.12 197 SER A C 1
ATOM 1556 O O . SER A 1 197 ? 26.384 5.593 -8.874 1.00 87.12 197 SER A O 1
ATOM 1558 N N . TYR A 1 198 ? 24.440 4.472 -8.723 1.00 84.12 198 TYR A N 1
ATOM 1559 C CA . TYR A 1 198 ? 23.886 4.949 -9.993 1.00 84.12 198 TYR A CA 1
ATOM 1560 C C . TYR A 1 198 ? 23.339 6.386 -9.925 1.00 84.12 198 TYR A C 1
ATOM 1562 O O . TYR A 1 198 ? 23.260 7.053 -10.954 1.00 84.12 198 TYR A O 1
ATOM 1570 N N . PHE A 1 199 ? 23.010 6.896 -8.732 1.00 76.38 199 PHE A N 1
ATOM 1571 C CA . PHE A 1 199 ? 22.457 8.247 -8.534 1.00 76.38 199 PHE A CA 1
ATOM 1572 C C . PHE A 1 199 ? 23.485 9.293 -8.067 1.00 76.38 199 PHE A C 1
ATOM 1574 O O . PHE A 1 199 ? 23.203 10.494 -8.123 1.00 76.38 199 PHE A O 1
ATOM 1581 N N . THR A 1 200 ? 24.689 8.865 -7.664 1.00 64.56 200 THR A N 1
ATOM 1582 C CA . THR A 1 200 ? 25.752 9.718 -7.088 1.00 64.56 200 THR A CA 1
ATOM 1583 C C . THR A 1 200 ? 26.120 10.943 -7.933 1.00 64.56 200 THR A C 1
ATOM 1585 O O . THR A 1 200 ? 26.629 11.923 -7.399 1.00 64.56 200 THR A O 1
ATOM 1588 N N . TYR A 1 201 ? 25.871 10.917 -9.245 1.00 62.28 201 TYR A N 1
ATOM 1589 C CA . TYR A 1 201 ? 26.222 12.023 -10.138 1.00 62.28 201 TYR A CA 1
ATOM 1590 C C . TYR A 1 201 ? 25.346 13.276 -9.943 1.00 62.28 201 TYR A C 1
ATOM 1592 O O . TYR A 1 201 ? 25.812 14.381 -10.209 1.00 62.28 201 TYR A O 1
ATOM 1600 N N . TYR A 1 202 ? 24.104 13.134 -9.459 1.00 60.41 202 TYR A N 1
ATOM 1601 C CA . TYR A 1 202 ? 23.145 14.248 -9.397 1.00 60.41 202 TYR A CA 1
ATOM 1602 C C . TYR A 1 202 ? 22.718 14.637 -7.977 1.00 60.41 202 TYR A C 1
ATOM 1604 O O . TYR A 1 202 ? 22.423 15.807 -7.743 1.00 60.41 202 TYR A O 1
ATOM 1612 N N . LEU A 1 203 ? 22.699 13.697 -7.025 1.00 62.12 203 LEU A N 1
ATOM 1613 C CA . LEU A 1 203 ? 22.212 13.927 -5.662 1.00 62.12 203 LEU A CA 1
ATOM 1614 C C . LEU A 1 203 ? 23.025 13.096 -4.659 1.00 62.12 203 LEU A C 1
ATOM 1616 O O . LEU A 1 203 ? 22.945 11.868 -4.647 1.00 62.12 203 LEU A O 1
ATOM 1620 N N . SER A 1 204 ? 23.776 13.756 -3.772 1.00 63.97 204 SER A N 1
ATOM 1621 C CA . SER A 1 204 ? 24.356 13.099 -2.596 1.00 63.97 204 SER A CA 1
ATOM 1622 C C . SER A 1 204 ? 23.248 12.839 -1.570 1.00 63.97 204 SER A C 1
ATOM 1624 O O . SER A 1 2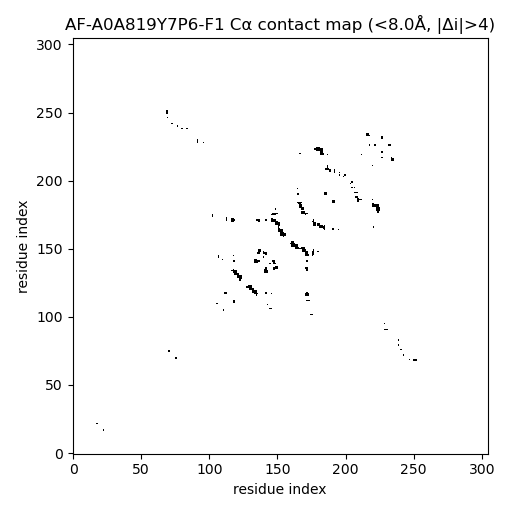04 ? 23.033 13.632 -0.654 1.00 63.97 204 SER A O 1
ATOM 1626 N N . MET A 1 205 ? 22.494 11.758 -1.752 1.00 67.44 205 MET A N 1
ATOM 1627 C CA . MET A 1 205 ? 21.502 11.315 -0.771 1.00 67.44 205 MET A CA 1
ATOM 1628 C C . MET A 1 205 ? 22.182 10.422 0.257 1.00 67.44 205 MET A C 1
ATOM 1630 O O . MET A 1 205 ? 22.888 9.486 -0.115 1.00 67.44 205 MET A O 1
ATOM 1634 N N . ASN A 1 206 ? 21.972 10.706 1.541 1.00 75.31 206 ASN A N 1
ATOM 1635 C CA . ASN A 1 206 ? 22.387 9.820 2.620 1.00 75.31 206 ASN A CA 1
ATOM 1636 C C . ASN A 1 206 ? 21.252 8.816 2.858 1.00 75.31 206 ASN A C 1
ATOM 1638 O O . ASN A 1 206 ? 20.288 9.126 3.555 1.00 75.31 206 ASN A O 1
ATOM 1642 N N . LEU A 1 207 ? 21.312 7.671 2.177 1.00 78.81 207 LEU A N 1
ATOM 1643 C CA . LEU A 1 207 ? 20.295 6.629 2.280 1.00 78.81 207 LEU A CA 1
ATOM 1644 C C . LEU A 1 207 ? 20.678 5.663 3.399 1.00 78.81 207 LEU A C 1
ATOM 1646 O O . LEU A 1 207 ? 21.731 5.034 3.349 1.00 78.81 207 LEU A O 1
ATOM 1650 N N . THR A 1 208 ? 19.811 5.539 4.397 1.00 85.81 208 THR A N 1
ATOM 1651 C CA . THR A 1 208 ? 19.938 4.545 5.465 1.00 85.81 208 THR A CA 1
ATOM 1652 C C . THR A 1 208 ? 18.983 3.392 5.209 1.00 85.81 208 THR A C 1
ATOM 1654 O O . THR A 1 208 ? 17.856 3.604 4.759 1.00 85.81 208 THR A O 1
ATOM 1657 N N . THR A 1 209 ? 19.416 2.171 5.510 1.00 91.25 209 THR A N 1
ATOM 1658 C CA . THR A 1 209 ? 18.537 1.002 5.448 1.00 91.25 209 THR A CA 1
ATOM 1659 C C . THR A 1 209 ? 17.465 1.056 6.520 1.00 91.25 209 THR A C 1
ATOM 1661 O O . THR A 1 209 ? 17.688 1.574 7.614 1.00 91.25 209 THR A O 1
ATOM 1664 N N . LEU A 1 210 ? 16.316 0.466 6.211 1.00 90.44 210 LEU A N 1
ATOM 1665 C CA . LEU A 1 210 ? 15.262 0.230 7.182 1.00 90.44 210 LEU A CA 1
ATOM 1666 C C . LEU A 1 210 ? 15.668 -0.879 8.156 1.00 90.44 210 LEU A C 1
ATOM 1668 O O . LEU A 1 210 ? 16.397 -1.808 7.800 1.00 90.44 210 LEU A O 1
ATOM 1672 N N . ASP A 1 211 ? 15.170 -0.781 9.385 1.00 90.38 211 ASP A N 1
ATOM 1673 C CA . ASP A 1 211 ? 15.412 -1.776 10.422 1.00 90.38 211 ASP A CA 1
ATOM 1674 C C . ASP A 1 211 ? 14.335 -2.863 10.377 1.00 90.38 211 ASP A C 1
ATOM 1676 O O . ASP A 1 211 ? 13.168 -2.646 10.703 1.00 90.38 211 ASP A O 1
ATOM 1680 N N . ALA A 1 212 ? 14.754 -4.056 9.969 1.00 88.06 212 ALA A N 1
ATOM 1681 C CA . ALA A 1 212 ? 13.909 -5.238 9.914 1.00 88.06 212 ALA A CA 1
ATOM 1682 C C . ALA A 1 212 ? 13.397 -5.692 11.291 1.00 88.06 212 ALA A C 1
ATOM 1684 O O . ALA A 1 212 ? 12.397 -6.401 11.356 1.00 88.06 212 ALA A O 1
ATOM 1685 N N . SER A 1 213 ? 14.078 -5.325 12.381 1.00 88.62 213 SER A N 1
ATOM 1686 C CA . SER A 1 213 ? 13.683 -5.709 13.740 1.00 88.62 213 SER A CA 1
ATOM 1687 C C . SER A 1 213 ? 12.476 -4.930 14.265 1.00 88.62 213 SER A C 1
ATOM 1689 O O . SER A 1 213 ? 11.866 -5.352 15.245 1.00 88.62 213 SER A O 1
ATOM 1691 N N . LEU A 1 214 ? 12.116 -3.827 13.602 1.00 88.19 214 LEU A N 1
ATOM 1692 C CA . LEU A 1 214 ? 10.961 -2.998 13.947 1.00 88.19 214 LEU A CA 1
ATOM 1693 C C . LEU A 1 214 ? 9.659 -3.465 13.284 1.00 88.19 214 LEU A C 1
ATOM 1695 O O . LEU A 1 214 ? 8.615 -2.886 13.559 1.00 88.19 214 LEU A O 1
ATOM 1699 N N . LEU A 1 215 ? 9.712 -4.486 12.423 1.00 86.12 215 LEU A N 1
ATOM 1700 C CA . LEU A 1 215 ? 8.530 -5.066 11.789 1.00 86.12 215 LEU A CA 1
ATOM 1701 C C . LEU A 1 215 ? 7.723 -5.881 12.808 1.00 86.12 215 LEU A C 1
ATOM 1703 O O . LEU A 1 215 ? 8.243 -6.829 13.401 1.00 86.12 215 LEU A O 1
ATOM 1707 N N . ILE A 1 216 ? 6.449 -5.534 12.980 1.00 84.00 216 ILE A N 1
ATOM 1708 C CA . ILE A 1 216 ? 5.526 -6.186 13.919 1.00 84.00 216 ILE A CA 1
ATOM 1709 C C . ILE A 1 216 ? 4.440 -6.943 13.145 1.00 84.00 216 ILE A C 1
ATOM 1711 O O . ILE A 1 216 ? 4.147 -8.096 13.468 1.00 84.00 216 ILE A O 1
ATOM 1715 N N . GLY A 1 217 ? 3.865 -6.311 12.115 1.00 80.25 217 GLY A N 1
ATOM 1716 C CA . GLY A 1 217 ? 2.715 -6.840 11.366 1.00 80.25 217 GLY A CA 1
ATOM 1717 C C . GLY A 1 217 ? 3.027 -7.392 9.970 1.00 80.25 217 GLY A C 1
ATOM 1718 O O . GLY A 1 217 ? 2.317 -8.275 9.489 1.00 80.25 217 GLY A O 1
ATOM 1719 N N . PHE A 1 218 ? 4.091 -6.910 9.322 1.00 88.62 218 PHE A N 1
ATOM 1720 C CA . PHE A 1 218 ? 4.427 -7.260 7.937 1.00 88.62 218 PHE A CA 1
ATOM 1721 C C . PHE A 1 218 ? 5.785 -7.951 7.807 1.00 88.62 218 PHE A C 1
ATOM 1723 O O . PHE A 1 218 ? 6.650 -7.869 8.678 1.00 88.62 218 PHE A O 1
ATOM 1730 N N . TYR A 1 219 ? 5.991 -8.623 6.675 1.00 89.69 219 TYR A N 1
ATOM 1731 C CA . TYR A 1 219 ? 7.269 -9.229 6.316 1.00 89.69 219 TYR A CA 1
ATOM 1732 C C . TYR A 1 219 ? 7.994 -8.370 5.276 1.00 89.69 219 TYR A C 1
ATOM 1734 O O . TYR A 1 219 ? 7.375 -7.638 4.510 1.00 89.69 219 TYR A O 1
ATOM 1742 N N . MET A 1 220 ? 9.320 -8.504 5.168 1.00 87.12 220 MET A N 1
ATOM 1743 C CA . MET A 1 220 ? 10.108 -7.746 4.176 1.00 87.12 220 MET A CA 1
ATOM 1744 C C . MET A 1 220 ? 9.680 -8.007 2.722 1.00 87.12 220 MET A C 1
ATOM 1746 O O . MET A 1 220 ? 9.902 -7.170 1.850 1.00 87.12 220 MET A O 1
ATOM 1750 N N . ASN A 1 221 ? 9.105 -9.182 2.455 1.00 90.81 221 ASN A N 1
ATOM 1751 C CA . ASN A 1 221 ? 8.597 -9.586 1.147 1.00 90.81 221 ASN A CA 1
ATOM 1752 C C . ASN A 1 221 ? 7.080 -9.378 0.992 1.00 90.81 221 ASN A C 1
ATOM 1754 O O . ASN A 1 221 ? 6.549 -9.749 -0.055 1.00 90.81 221 ASN A O 1
ATOM 1758 N N . SER A 1 222 ? 6.401 -8.804 1.993 1.00 94.62 222 SER A N 1
ATOM 1759 C CA . SER A 1 222 ? 5.016 -8.352 1.853 1.00 94.62 222 SER A CA 1
ATOM 1760 C C . SER A 1 222 ? 4.945 -7.302 0.752 1.00 94.62 222 SER A C 1
ATOM 1762 O O . SER A 1 222 ? 5.732 -6.352 0.719 1.00 94.62 222 SER A O 1
ATOM 1764 N N . THR A 1 223 ? 4.026 -7.506 -0.181 1.00 96.88 223 THR A N 1
ATOM 1765 C CA . THR A 1 223 ? 3.809 -6.587 -1.293 1.00 96.88 223 THR A CA 1
ATOM 1766 C C . THR A 1 223 ? 3.180 -5.295 -0.794 1.00 96.88 223 THR A C 1
ATOM 1768 O O . THR A 1 223 ? 2.491 -5.283 0.222 1.00 96.88 223 THR A O 1
ATOM 1771 N N . ILE A 1 224 ? 3.359 -4.192 -1.516 1.00 96.62 224 ILE A N 1
ATOM 1772 C CA . ILE A 1 224 ? 2.676 -2.939 -1.192 1.00 96.62 224 ILE A CA 1
ATOM 1773 C C . ILE A 1 224 ? 1.158 -3.137 -1.233 1.00 96.62 224 ILE A C 1
ATOM 1775 O O . ILE A 1 224 ? 0.468 -2.512 -0.440 1.00 96.62 224 ILE A O 1
ATOM 1779 N N . GLN A 1 225 ? 0.640 -4.033 -2.081 1.00 96.38 225 GLN A N 1
ATOM 1780 C CA . GLN A 1 225 ? -0.752 -4.483 -2.028 1.00 96.38 225 GLN A CA 1
ATOM 1781 C C . GLN A 1 225 ? -1.117 -5.016 -0.631 1.00 96.38 225 GLN A C 1
ATOM 1783 O O . GLN A 1 225 ? -2.083 -4.530 -0.058 1.00 96.38 225 GLN A O 1
ATOM 1788 N N . ASP A 1 226 ? -0.324 -5.920 -0.044 1.00 95.50 226 ASP A N 1
ATOM 1789 C CA . ASP A 1 226 ? -0.583 -6.458 1.303 1.00 95.50 226 ASP A CA 1
ATOM 1790 C C . ASP A 1 226 ? -0.605 -5.356 2.377 1.00 95.50 226 ASP A C 1
ATOM 1792 O O . ASP A 1 226 ? -1.434 -5.384 3.290 1.00 95.50 226 ASP A O 1
ATOM 1796 N N . LEU A 1 227 ? 0.292 -4.369 2.265 1.00 94.38 227 LEU A N 1
ATOM 1797 C CA . LEU A 1 227 ? 0.321 -3.224 3.177 1.00 94.38 227 LEU A CA 1
ATOM 1798 C C . LEU A 1 227 ? -0.935 -2.363 2.993 1.00 94.38 227 LEU A C 1
ATOM 1800 O O . LEU A 1 227 ? -1.626 -2.047 3.956 1.00 94.38 227 LEU A O 1
ATOM 1804 N N . VAL A 1 228 ? -1.245 -2.002 1.751 1.00 94.69 228 VAL A N 1
ATOM 1805 C CA . VAL A 1 228 ? -2.379 -1.155 1.362 1.00 94.69 228 VAL A CA 1
ATOM 1806 C C . VAL A 1 228 ? -3.723 -1.786 1.737 1.00 94.69 228 VAL A C 1
ATOM 1808 O O . VAL A 1 228 ? -4.609 -1.081 2.220 1.00 94.69 228 VAL A O 1
ATOM 1811 N N . ASP A 1 229 ? -3.854 -3.105 1.597 1.00 93.94 229 ASP A N 1
ATOM 1812 C CA . ASP A 1 229 ? -5.045 -3.869 1.982 1.00 93.94 229 ASP A CA 1
ATOM 1813 C C . ASP A 1 229 ? -5.319 -3.808 3.496 1.00 93.94 229 ASP A C 1
ATOM 1815 O O . ASP A 1 229 ? -6.454 -3.997 3.930 1.00 93.94 229 ASP A O 1
ATOM 1819 N N . ASN A 1 230 ? -4.304 -3.453 4.291 1.00 90.31 230 ASN A N 1
ATOM 1820 C CA . ASN A 1 230 ? -4.387 -3.211 5.732 1.00 90.31 230 ASN A CA 1
ATOM 1821 C C . ASN A 1 230 ? -4.200 -1.725 6.094 1.00 90.31 230 ASN A C 1
ATOM 1823 O O . ASN A 1 230 ? -3.826 -1.396 7.218 1.00 90.31 230 ASN A O 1
ATOM 1827 N N . LEU A 1 231 ? -4.433 -0.810 5.143 1.00 90.19 231 LEU A N 1
ATOM 1828 C CA . LEU A 1 231 ? -4.266 0.643 5.307 1.00 90.19 231 LEU A CA 1
ATOM 1829 C C . LEU A 1 231 ? -2.853 1.068 5.746 1.00 90.19 231 LEU A C 1
ATOM 1831 O O . LEU A 1 231 ? -2.673 2.152 6.294 1.00 90.19 231 LEU A O 1
ATOM 1835 N N . MET A 1 232 ? -1.855 0.218 5.498 1.00 89.62 232 MET A N 1
ATOM 1836 C CA . MET A 1 232 ? -0.474 0.345 5.973 1.00 89.62 232 MET A CA 1
ATOM 1837 C C . MET A 1 232 ? -0.356 0.411 7.507 1.00 89.62 232 MET A C 1
ATOM 1839 O O . MET A 1 232 ? 0.650 0.880 8.032 1.00 89.62 232 MET A O 1
ATOM 1843 N N . VAL A 1 233 ? -1.374 -0.062 8.232 1.00 88.75 233 VAL A N 1
ATOM 1844 C CA . VAL A 1 233 ? -1.390 -0.117 9.696 1.00 88.75 233 VAL A CA 1
ATOM 1845 C C . VAL A 1 233 ? -0.919 -1.498 10.145 1.00 88.75 233 VAL A C 1
ATOM 1847 O O . VAL A 1 233 ? -1.537 -2.503 9.805 1.00 88.75 233 VAL A O 1
ATOM 1850 N N . GLU A 1 234 ? 0.164 -1.554 10.924 1.00 83.19 234 GLU A N 1
ATOM 1851 C CA . GLU A 1 234 ? 0.684 -2.826 11.454 1.00 83.19 234 GLU A CA 1
ATOM 1852 C C . GLU A 1 234 ? -0.129 -3.350 12.641 1.00 83.19 234 GLU A C 1
ATOM 1854 O O . GLU A 1 234 ? -0.381 -4.548 12.750 1.00 83.19 234 GLU A O 1
ATOM 1859 N N . GLU A 1 235 ? -0.549 -2.453 13.534 1.00 82.88 235 GLU A N 1
ATOM 1860 C CA . GLU A 1 235 ? -1.302 -2.810 14.731 1.00 82.88 235 GLU A CA 1
ATOM 1861 C C . GLU A 1 235 ? -2.290 -1.703 15.102 1.00 82.88 235 GLU A C 1
ATOM 1863 O O . GLU A 1 235 ? -1.948 -0.521 15.184 1.00 82.88 235 GLU A O 1
ATOM 1868 N N . TRP A 1 236 ? -3.533 -2.103 15.370 1.00 78.25 236 TRP A N 1
ATOM 1869 C CA . TRP A 1 236 ? -4.520 -1.237 15.999 1.00 78.25 236 TRP A CA 1
ATOM 1870 C C . TRP A 1 236 ? -4.419 -1.411 17.507 1.00 78.25 236 TRP A C 1
ATOM 1872 O O . TRP A 1 236 ? -4.835 -2.437 18.047 1.00 78.25 236 TRP A O 1
ATOM 1882 N N . ASN A 1 237 ? -3.893 -0.397 18.195 1.00 72.12 237 ASN A N 1
ATOM 1883 C CA . ASN A 1 237 ? -3.894 -0.406 19.652 1.00 72.12 237 ASN A CA 1
ATOM 1884 C C . ASN A 1 237 ? -5.339 -0.542 20.163 1.00 72.12 237 ASN A C 1
ATOM 1886 O O . ASN A 1 237 ? -6.222 0.198 19.711 1.00 72.12 237 ASN A O 1
ATOM 1890 N N . PRO A 1 238 ? -5.609 -1.465 21.104 1.00 62.44 238 PRO A N 1
ATOM 1891 C CA . PRO A 1 238 ? -6.950 -1.636 21.635 1.00 62.44 238 PRO A CA 1
ATOM 1892 C C . PRO A 1 238 ? -7.419 -0.323 22.278 1.00 62.44 238 PRO A C 1
ATOM 1894 O O . PRO A 1 238 ? -6.614 0.370 22.910 1.00 62.44 238 PRO A O 1
ATOM 1897 N N . PRO A 1 239 ? -8.710 0.035 22.152 1.00 58.91 239 PRO A N 1
ATOM 1898 C CA . PRO A 1 239 ? -9.216 1.280 22.708 1.00 58.91 239 PRO A CA 1
ATOM 1899 C C . PRO A 1 239 ? -8.974 1.303 24.220 1.00 58.91 239 PRO A C 1
ATOM 1901 O O . PRO A 1 239 ? -9.493 0.468 24.964 1.00 58.91 239 PRO A O 1
ATOM 1904 N N . ILE A 1 240 ? -8.184 2.273 24.683 1.00 55.81 240 ILE A N 1
ATOM 1905 C CA . ILE A 1 240 ? -7.973 2.521 26.109 1.00 55.81 240 ILE A CA 1
ATOM 1906 C C . ILE A 1 240 ? -9.249 3.173 26.643 1.00 55.81 240 ILE A C 1
ATOM 1908 O O . ILE A 1 240 ? -9.470 4.374 26.503 1.00 55.81 240 ILE A O 1
ATOM 1912 N N . ILE A 1 241 ? -10.128 2.368 27.239 1.00 60.44 241 ILE A N 1
ATOM 1913 C CA . ILE A 1 241 ? -11.372 2.862 27.833 1.00 60.44 241 ILE A CA 1
ATOM 1914 C C . ILE A 1 241 ? -11.068 3.388 29.233 1.00 60.44 241 ILE A C 1
ATOM 1916 O O . ILE A 1 241 ? -10.982 2.625 30.196 1.00 60.44 241 ILE A O 1
ATOM 1920 N N . ILE A 1 242 ? -10.945 4.709 29.360 1.00 66.62 242 ILE A N 1
ATOM 1921 C CA . ILE A 1 242 ? -10.815 5.385 30.657 1.00 66.62 242 ILE A CA 1
ATOM 1922 C C . ILE A 1 242 ? -12.209 5.501 31.283 1.00 66.62 242 ILE A C 1
ATOM 1924 O O . ILE A 1 242 ? -12.851 6.554 31.270 1.00 66.62 242 ILE A O 1
ATOM 1928 N N . TYR A 1 243 ? -12.707 4.378 31.800 1.00 68.12 243 TYR A N 1
ATOM 1929 C CA . TYR A 1 243 ? -14.058 4.297 32.352 1.00 68.12 243 TYR A CA 1
ATOM 1930 C C . TYR A 1 243 ? -14.277 5.242 33.530 1.00 68.12 243 TYR A C 1
ATOM 1932 O O . TYR A 1 243 ? -15.365 5.786 33.665 1.00 68.12 243 TYR A O 1
ATOM 1940 N N . ASP A 1 244 ? -13.252 5.490 34.345 1.00 70.56 244 ASP A N 1
ATOM 1941 C CA . ASP A 1 244 ? -13.356 6.414 35.476 1.00 70.56 244 ASP A CA 1
ATOM 1942 C C . ASP A 1 244 ? -13.630 7.850 35.016 1.00 70.56 244 ASP A C 1
ATOM 1944 O O . ASP A 1 244 ? -14.460 8.540 35.607 1.00 70.56 244 ASP A O 1
ATOM 1948 N N . GLY A 1 245 ? -12.994 8.286 33.924 1.00 70.44 245 GLY A N 1
ATOM 1949 C CA . GLY A 1 245 ? -13.273 9.579 33.297 1.00 70.44 245 GLY A CA 1
ATOM 1950 C C . GLY A 1 245 ? -14.700 9.628 32.757 1.00 70.44 245 GLY A C 1
ATOM 1951 O O . GLY A 1 245 ? -15.473 10.508 33.124 1.00 70.44 245 GLY A O 1
ATOM 1952 N N . TYR A 1 246 ? -15.085 8.614 31.978 1.00 69.00 246 TYR A N 1
ATOM 1953 C CA . TYR A 1 246 ? -16.446 8.479 31.454 1.00 69.00 246 TYR A CA 1
ATOM 1954 C C . TYR A 1 246 ? -17.514 8.507 32.563 1.00 69.00 246 TYR A C 1
ATOM 1956 O O . TYR A 1 246 ? -18.500 9.236 32.467 1.00 69.00 246 TYR A O 1
ATOM 1964 N N . TYR A 1 247 ? -17.311 7.744 33.638 1.00 68.69 247 TYR A N 1
ATOM 1965 C CA . TYR A 1 247 ? -18.234 7.662 34.764 1.00 68.69 247 TYR A CA 1
ATOM 1966 C C . TYR A 1 247 ? -18.331 8.994 35.507 1.00 68.69 247 TYR A C 1
ATOM 1968 O O . TYR A 1 247 ? -19.429 9.415 35.863 1.00 68.69 247 TYR A O 1
ATOM 1976 N N . ASN A 1 248 ? -17.204 9.668 35.746 1.00 72.69 248 ASN A N 1
ATOM 1977 C CA . ASN A 1 248 ? -17.188 10.941 36.462 1.00 72.69 248 ASN A CA 1
ATOM 1978 C C . ASN A 1 248 ? -17.913 12.055 35.702 1.00 72.69 248 ASN A C 1
ATOM 1980 O O . ASN A 1 248 ? -18.596 12.854 36.346 1.00 72.69 248 ASN A O 1
ATOM 1984 N N . GLU A 1 249 ? -17.828 12.057 34.372 1.00 71.81 249 GLU A N 1
ATOM 1985 C CA . GLU A 1 249 ? -18.558 12.992 33.509 1.00 71.81 249 GLU A CA 1
ATOM 1986 C C . GLU A 1 249 ? -20.045 12.630 33.383 1.00 71.81 249 GLU A C 1
ATOM 1988 O O . GLU A 1 249 ? -20.915 13.498 33.425 1.00 71.81 249 GLU A O 1
ATOM 1993 N N . CYS A 1 250 ? -20.367 11.338 33.271 1.00 66.94 250 CYS A N 1
ATOM 1994 C CA . CYS A 1 250 ? -21.734 10.883 32.995 1.00 66.94 250 CYS A CA 1
ATOM 1995 C C . CYS A 1 250 ? -22.562 10.582 34.253 1.00 66.94 250 CYS A C 1
ATOM 1997 O O . CYS A 1 250 ? -23.736 10.211 34.143 1.00 66.94 250 CYS A O 1
ATOM 1999 N N . ARG A 1 251 ? -21.985 10.690 35.459 1.00 65.75 251 ARG A N 1
ATOM 2000 C CA . ARG A 1 251 ? -22.707 10.355 36.693 1.00 65.75 251 ARG A CA 1
ATOM 2001 C C . ARG A 1 251 ? -23.902 11.291 36.901 1.00 65.75 251 ARG A C 1
ATOM 2003 O O . ARG A 1 251 ? -23.775 12.511 36.778 1.00 65.75 251 ARG A O 1
ATOM 2010 N N . PRO A 1 252 ? -25.066 10.758 37.298 1.00 62.31 252 PRO A N 1
ATOM 2011 C CA . PRO A 1 252 ? -26.216 11.591 37.598 1.00 62.31 252 PRO A CA 1
ATOM 2012 C C . PRO A 1 252 ? -25.920 12.493 38.803 1.00 62.31 252 PRO A C 1
ATOM 2014 O O . PRO A 1 252 ? -25.443 12.037 39.842 1.00 62.31 252 PRO A O 1
ATOM 2017 N N . SER A 1 253 ? -26.263 13.777 38.693 1.00 65.12 253 SER A N 1
ATOM 2018 C CA . SER A 1 253 ? -26.137 14.741 39.798 1.00 65.12 253 SER A CA 1
ATOM 2019 C C . SER A 1 253 ? -27.088 14.438 40.963 1.00 65.12 253 SER A C 1
ATOM 2021 O O . SER A 1 253 ? -26.844 14.859 42.094 1.00 65.12 253 SER A O 1
ATOM 2023 N N . LYS A 1 254 ? -28.173 13.697 40.700 1.00 55.81 254 LYS A N 1
ATOM 2024 C CA . LYS A 1 254 ? -29.127 13.198 41.695 1.00 55.81 254 LYS A CA 1
ATOM 2025 C C . LYS A 1 254 ? -29.627 11.816 41.285 1.00 55.81 254 LYS A C 1
ATOM 2027 O O . LYS A 1 254 ? -30.158 11.654 40.191 1.00 55.81 254 LYS A O 1
ATOM 2032 N N . CYS A 1 255 ? -29.522 10.842 42.183 1.00 55.12 255 CYS A N 1
ATOM 2033 C CA . CYS A 1 255 ? -30.148 9.535 42.006 1.00 55.12 255 CYS A CA 1
ATOM 2034 C C . CYS A 1 255 ? -31.586 9.582 42.542 1.00 55.12 255 CYS A C 1
ATOM 2036 O O . CYS A 1 255 ? -31.807 9.950 43.695 1.00 55.12 255 CYS A O 1
ATOM 2038 N N . SER A 1 256 ? -32.563 9.194 41.722 1.00 47.59 256 SER A N 1
ATOM 2039 C CA . SER A 1 256 ? -33.944 8.956 42.152 1.00 47.59 256 SER A CA 1
ATOM 2040 C C . SER A 1 256 ? -34.213 7.458 42.083 1.00 47.59 256 SER A C 1
ATOM 2042 O O . SER A 1 256 ? -33.955 6.832 41.059 1.00 47.59 256 SER A O 1
ATOM 2044 N N . TYR A 1 257 ? -34.700 6.879 43.177 1.00 46.22 257 TYR A N 1
ATOM 2045 C CA . TYR A 1 257 ? -35.215 5.516 43.179 1.00 46.22 257 TYR A CA 1
ATOM 2046 C C . TYR A 1 257 ? -36.745 5.572 43.137 1.00 46.22 257 TYR A C 1
ATOM 2048 O O . TYR A 1 257 ? -37.381 6.288 43.913 1.00 46.22 257 TYR A O 1
ATOM 2056 N N . SER A 1 258 ? -37.351 4.813 42.229 1.00 46.69 258 SER A N 1
ATOM 2057 C CA . SER A 1 258 ? -38.793 4.582 42.206 1.00 46.69 258 SER A CA 1
ATOM 2058 C C . SER A 1 258 ? -39.088 3.252 42.893 1.00 46.69 258 SER A C 1
ATOM 2060 O O . SER A 1 258 ? -38.722 2.190 42.390 1.00 46.69 258 SER A O 1
ATOM 2062 N N . TYR A 1 259 ? -39.756 3.289 44.046 1.00 50.69 259 TYR A N 1
ATOM 2063 C CA . TYR A 1 259 ? -40.321 2.078 44.635 1.00 50.69 259 TYR A CA 1
ATOM 2064 C C . TYR A 1 259 ? -41.622 1.733 43.911 1.00 50.69 259 TYR A C 1
ATOM 2066 O O . TYR A 1 259 ? -42.660 2.350 44.152 1.00 50.69 259 TYR A O 1
ATOM 2074 N N . GLU A 1 260 ? -41.586 0.729 43.038 1.00 53.28 260 GLU A N 1
ATOM 2075 C CA . GLU A 1 260 ? -42.806 0.159 42.473 1.00 53.28 260 GLU A CA 1
ATOM 2076 C C . GLU A 1 260 ? -43.515 -0.698 43.528 1.00 53.28 260 GLU A C 1
ATOM 2078 O O . GLU A 1 260 ? -43.237 -1.885 43.709 1.00 53.28 260 GLU A O 1
ATOM 2083 N N . THR A 1 261 ? -44.448 -0.093 44.263 1.00 55.47 261 THR A N 1
ATOM 2084 C CA . THR A 1 261 ? -45.369 -0.861 45.107 1.00 55.47 261 THR A CA 1
ATOM 2085 C C . THR A 1 261 ? -46.466 -1.445 44.219 1.00 55.47 261 THR A C 1
ATOM 2087 O O . THR A 1 261 ? -47.328 -0.732 43.709 1.00 55.47 261 THR A O 1
ATOM 2090 N N . LYS A 1 262 ? -46.443 -2.765 43.996 1.00 51.28 262 LYS A N 1
ATOM 2091 C CA . LYS A 1 262 ? -47.507 -3.456 43.254 1.00 51.28 262 LYS A CA 1
ATOM 2092 C C . LYS A 1 262 ? -48.843 -3.283 43.984 1.00 51.28 262 LYS A C 1
ATOM 2094 O O . LYS A 1 262 ? -49.055 -3.879 45.034 1.00 51.28 262 LYS A O 1
ATOM 2099 N N . ASN A 1 263 ? -49.738 -2.481 43.405 1.00 60.59 263 ASN A N 1
ATOM 2100 C CA . ASN A 1 263 ? -51.177 -2.415 43.678 1.00 60.59 263 ASN A CA 1
ATOM 2101 C C . ASN A 1 263 ? -51.584 -2.514 45.160 1.00 60.59 263 ASN A C 1
ATOM 2103 O O . ASN A 1 263 ? -52.468 -3.302 45.511 1.00 60.59 263 ASN A O 1
ATOM 2107 N N . GLY A 1 264 ? -50.982 -1.688 46.024 1.00 68.56 264 GLY A N 1
ATOM 2108 C CA . GLY A 1 264 ? -51.256 -1.705 47.467 1.00 68.56 264 GLY A CA 1
ATOM 2109 C C . GLY A 1 264 ? -52.751 -1.630 47.802 1.00 68.56 264 GLY A C 1
ATOM 2110 O O . GLY A 1 264 ? -53.231 -2.384 48.641 1.00 68.56 264 GLY A O 1
ATOM 2111 N N . ALA A 1 265 ? -53.522 -0.811 47.079 1.00 72.50 265 ALA A N 1
ATOM 2112 C CA . ALA A 1 265 ? -54.962 -0.672 47.305 1.00 72.50 265 ALA A CA 1
ATOM 2113 C C . ALA A 1 265 ? -55.758 -1.955 46.993 1.00 72.50 265 ALA A C 1
ATOM 2115 O O . ALA A 1 265 ? -56.582 -2.377 47.802 1.00 72.50 265 ALA A O 1
ATOM 2116 N N . ILE A 1 266 ? -55.491 -2.607 45.853 1.00 78.00 266 ILE A N 1
ATOM 2117 C CA . ILE A 1 266 ? -56.183 -3.850 45.468 1.00 78.00 266 ILE A CA 1
ATOM 2118 C C . ILE A 1 266 ? -55.825 -4.964 46.454 1.00 78.00 266 ILE A C 1
ATOM 2120 O O . ILE A 1 266 ? -56.718 -5.665 46.921 1.00 78.00 266 ILE A O 1
ATOM 2124 N N . TYR A 1 267 ? -54.548 -5.072 46.833 1.00 80.31 267 TYR A N 1
ATOM 2125 C CA . TYR A 1 267 ? -54.077 -6.061 47.801 1.00 80.31 267 TYR A CA 1
ATOM 2126 C C . TYR A 1 267 ? -54.729 -5.889 49.183 1.00 80.31 267 TYR A C 1
ATOM 2128 O O . TYR A 1 267 ? -55.169 -6.870 49.790 1.00 80.31 267 TYR A O 1
ATOM 2136 N N . ILE A 1 268 ? -54.857 -4.648 49.669 1.00 81.38 268 ILE A N 1
ATOM 2137 C CA . ILE A 1 268 ? -55.545 -4.346 50.934 1.00 81.38 268 ILE A CA 1
ATOM 2138 C C . ILE A 1 268 ? -57.019 -4.769 50.852 1.00 81.38 268 ILE A C 1
ATOM 2140 O O . ILE A 1 268 ? -57.499 -5.482 51.736 1.00 81.38 268 ILE A O 1
ATOM 2144 N N . ILE A 1 269 ? -57.723 -4.408 49.773 1.00 87.06 269 ILE A N 1
ATOM 2145 C CA . ILE A 1 269 ? -59.144 -4.743 49.585 1.00 87.06 269 ILE A CA 1
ATOM 2146 C C . ILE A 1 269 ? -59.354 -6.262 49.546 1.00 87.06 269 ILE A C 1
ATOM 2148 O O . ILE A 1 269 ? -60.212 -6.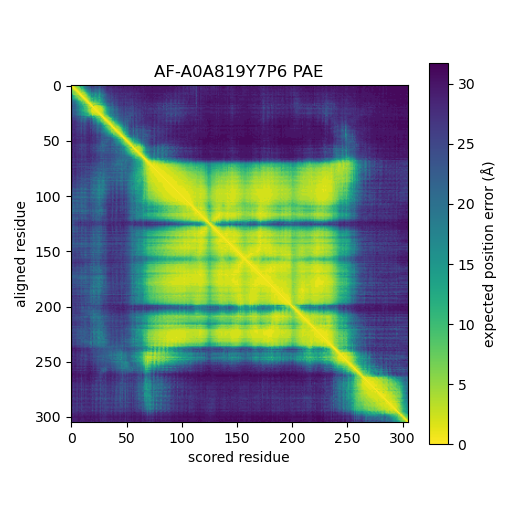784 50.262 1.00 87.06 269 ILE A O 1
ATOM 2152 N N . THR A 1 270 ? -58.551 -6.997 48.770 1.00 86.06 270 THR A N 1
ATOM 2153 C CA . THR A 1 270 ? -58.677 -8.459 48.671 1.00 86.06 270 THR A CA 1
ATOM 2154 C C . THR A 1 270 ? -58.377 -9.155 49.995 1.00 86.06 270 THR A C 1
ATOM 2156 O O . THR A 1 270 ? -59.034 -10.140 50.331 1.00 86.06 270 THR A O 1
ATOM 2159 N N . THR A 1 271 ? -57.439 -8.622 50.783 1.00 86.44 271 THR A N 1
ATOM 2160 C CA . THR A 1 271 ? -57.079 -9.184 52.092 1.00 86.44 271 THR A CA 1
ATOM 2161 C C . THR A 1 271 ? -58.208 -9.001 53.109 1.00 86.44 271 THR A C 1
ATOM 2163 O O . THR A 1 271 ? -58.550 -9.947 53.818 1.00 86.44 271 THR A O 1
ATOM 2166 N N . VAL A 1 272 ? -58.847 -7.825 53.147 1.00 90.94 272 VAL A N 1
ATOM 2167 C CA . VAL A 1 272 ? -59.991 -7.560 54.039 1.00 90.94 272 VAL A CA 1
ATOM 2168 C C . VAL A 1 272 ? -61.188 -8.442 53.675 1.00 90.94 272 VAL A C 1
ATOM 2170 O O . VAL A 1 272 ? -61.783 -9.061 54.558 1.00 90.94 272 VAL A O 1
ATOM 2173 N N . ILE A 1 273 ? -61.508 -8.563 52.381 1.00 91.75 273 ILE A N 1
ATOM 2174 C CA . ILE A 1 273 ? -62.598 -9.430 51.903 1.00 91.75 273 ILE A CA 1
ATOM 2175 C C . ILE A 1 273 ? -62.317 -10.897 52.257 1.00 91.75 273 ILE A C 1
ATOM 2177 O O . ILE A 1 273 ? -63.204 -11.588 52.763 1.00 91.75 273 ILE A O 1
ATOM 2181 N N . GLY A 1 274 ? -61.080 -11.365 52.054 1.00 90.81 274 GLY A N 1
ATOM 2182 C CA . GLY A 1 274 ? -60.660 -12.723 52.401 1.00 90.81 274 GLY A CA 1
ATOM 2183 C C . GLY A 1 274 ? -60.762 -13.021 53.900 1.00 90.81 274 GLY A C 1
ATOM 2184 O O . GLY A 1 274 ? -61.264 -14.078 54.282 1.00 90.81 274 GLY A O 1
ATOM 2185 N N . LEU A 1 275 ? -60.362 -12.077 54.758 1.00 93.44 275 LEU A N 1
ATOM 2186 C CA . LEU A 1 275 ? -60.454 -12.205 56.217 1.00 93.44 275 LEU A CA 1
ATOM 2187 C C . LEU A 1 275 ? -61.903 -12.284 56.705 1.00 93.44 275 LEU A C 1
ATOM 2189 O O . LEU A 1 275 ? -62.248 -13.190 57.466 1.00 93.44 275 LEU A O 1
ATOM 2193 N N . VAL A 1 276 ? -62.764 -11.371 56.246 1.00 94.12 276 VAL A N 1
ATOM 2194 C CA . VAL A 1 276 ? -64.183 -11.349 56.636 1.00 94.12 276 VAL A CA 1
ATOM 2195 C C . VAL A 1 276 ? -64.898 -12.601 56.124 1.00 94.12 276 VAL A C 1
ATOM 2197 O O . VAL A 1 276 ? -65.611 -13.264 56.881 1.00 94.12 276 VAL A O 1
ATOM 2200 N N . GLY A 1 277 ? -64.663 -12.975 54.863 1.00 87.81 277 GLY A N 1
ATOM 2201 C CA . GLY A 1 277 ? -65.244 -14.173 54.259 1.00 87.81 277 GLY A CA 1
ATOM 2202 C C . GLY A 1 277 ? -64.788 -15.464 54.945 1.00 87.81 277 GLY A C 1
ATOM 2203 O O . GLY A 1 277 ? -65.613 -16.327 55.262 1.00 87.81 277 GLY A O 1
ATOM 2204 N N . GLY A 1 278 ? -63.491 -15.580 55.241 1.00 91.88 278 GLY A N 1
ATOM 2205 C CA . GLY A 1 278 ? -62.916 -16.724 55.944 1.00 91.88 278 GLY A CA 1
ATOM 2206 C C . GLY A 1 278 ? -63.477 -16.875 57.355 1.00 91.88 278 GLY A C 1
ATOM 2207 O O . GLY A 1 278 ? -63.940 -17.956 57.723 1.00 91.88 278 GLY A O 1
ATOM 2208 N N . LEU A 1 279 ? -63.531 -15.782 58.121 1.00 91.62 279 LEU A N 1
ATOM 2209 C CA . LEU A 1 279 ? -64.024 -15.794 59.497 1.00 91.62 279 LEU A CA 1
ATOM 2210 C C . LEU A 1 279 ? -65.491 -16.234 59.585 1.00 91.62 279 LEU A C 1
ATOM 2212 O O . LEU A 1 279 ? -65.824 -17.098 60.396 1.00 91.62 279 LEU A O 1
ATOM 2216 N N . ILE A 1 280 ? -66.364 -15.697 58.725 1.00 91.69 280 ILE A N 1
ATOM 2217 C CA . ILE A 1 280 ? -67.791 -16.061 58.697 1.00 91.69 280 ILE A CA 1
ATOM 2218 C C . ILE A 1 280 ? -67.969 -17.543 58.344 1.00 91.69 280 ILE A C 1
ATOM 2220 O O . ILE A 1 280 ? -68.789 -18.239 58.950 1.00 91.69 280 ILE A O 1
ATOM 2224 N N . THR A 1 281 ? -67.195 -18.037 57.37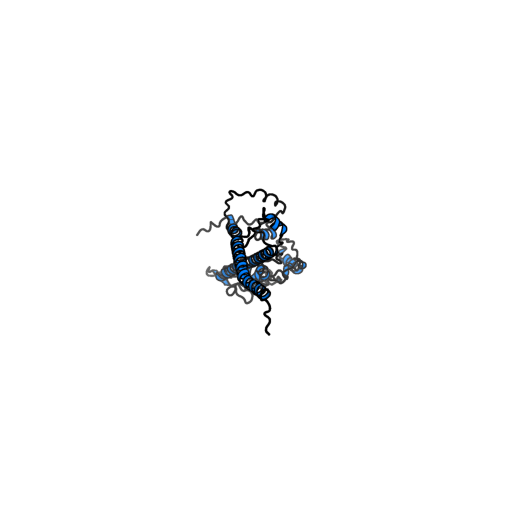8 1.00 88.12 281 THR A N 1
ATOM 2225 C CA . THR A 1 281 ? -67.280 -19.429 56.914 1.00 88.12 281 THR A CA 1
ATOM 2226 C C . THR A 1 281 ? -66.825 -20.402 58.000 1.00 88.12 281 THR A C 1
ATOM 2228 O O . THR A 1 281 ? -67.512 -21.386 58.284 1.00 88.12 281 THR A O 1
ATOM 2231 N N . VAL A 1 282 ? -65.714 -20.092 58.673 1.00 91.31 282 VAL A N 1
ATOM 2232 C CA . VAL A 1 282 ? -65.187 -20.890 59.785 1.00 91.31 282 VAL A CA 1
ATOM 2233 C C . VAL A 1 282 ? -66.156 -20.889 60.968 1.00 91.31 282 VAL A C 1
ATOM 2235 O O . VAL A 1 282 ? -66.442 -21.956 61.515 1.00 91.31 282 VAL A O 1
ATOM 2238 N N . LEU A 1 283 ? -66.741 -19.739 61.326 1.00 85.69 283 LEU A N 1
ATOM 2239 C CA . LEU A 1 283 ? -67.742 -19.673 62.396 1.00 85.69 283 LEU A CA 1
ATOM 2240 C C . LEU A 1 283 ? -68.958 -20.557 62.087 1.00 85.69 283 LEU A C 1
ATOM 2242 O O . LEU A 1 283 ? -69.381 -21.337 62.940 1.00 85.69 283 LEU A O 1
ATOM 2246 N N . LYS A 1 284 ? -69.493 -20.495 60.859 1.00 86.56 284 LYS A N 1
ATOM 2247 C CA . LYS A 1 284 ? -70.628 -21.334 60.434 1.00 86.56 284 LYS A CA 1
ATOM 2248 C C . LYS A 1 284 ? -70.321 -22.833 60.488 1.00 86.56 284 LYS A C 1
ATOM 2250 O O . LYS A 1 284 ? -71.237 -23.621 60.702 1.00 86.56 284 LYS A O 1
ATOM 2255 N N . LEU A 1 285 ? -69.061 -23.233 60.320 1.00 86.56 285 LEU A N 1
ATOM 2256 C CA . LEU A 1 285 ? -68.639 -24.632 60.407 1.00 86.56 285 LEU A CA 1
ATOM 2257 C C . LEU A 1 285 ? -68.447 -25.092 61.864 1.00 86.56 285 LEU A C 1
ATOM 2259 O O . LEU A 1 285 ? -68.880 -26.184 62.242 1.00 86.56 285 LEU A O 1
ATOM 2263 N N . ILE A 1 286 ? -67.790 -24.266 62.682 1.00 88.19 286 ILE A N 1
ATOM 2264 C CA . ILE A 1 286 ? -67.394 -24.617 64.051 1.00 88.19 286 ILE A CA 1
ATOM 2265 C C . ILE A 1 286 ? -68.586 -24.548 65.011 1.00 88.19 286 ILE A C 1
ATOM 2267 O O . ILE A 1 286 ? -68.790 -25.479 65.793 1.00 88.19 286 ILE A O 1
ATOM 2271 N N . VAL A 1 287 ? -69.408 -23.497 64.933 1.00 87.81 287 VAL A N 1
ATOM 2272 C CA . VAL A 1 287 ? -70.534 -23.262 65.856 1.00 87.81 287 VAL A CA 1
ATOM 2273 C C . VAL A 1 287 ? -71.488 -24.463 65.957 1.00 87.81 287 VAL A C 1
ATOM 2275 O O . VAL A 1 287 ? -71.697 -24.943 67.072 1.00 87.81 287 VAL A O 1
ATOM 2278 N N . PRO A 1 288 ? -72.030 -25.039 64.865 1.00 82.56 288 PRO A N 1
ATOM 2279 C CA . PRO A 1 288 ? -72.931 -26.184 64.982 1.00 82.56 288 PRO A CA 1
ATOM 2280 C C . PRO A 1 288 ? -72.241 -27.429 65.551 1.00 82.56 288 PRO A C 1
ATOM 2282 O O . PRO A 1 288 ? -72.885 -28.194 66.269 1.00 82.56 288 PRO A O 1
ATOM 2285 N N . ARG A 1 289 ? -70.938 -27.638 65.305 1.00 82.62 289 ARG A N 1
ATOM 2286 C CA . ARG A 1 289 ? -70.199 -28.771 65.891 1.00 82.62 289 ARG A CA 1
ATOM 2287 C C . ARG A 1 289 ? -69.987 -28.609 67.392 1.00 82.62 289 ARG A C 1
ATOM 2289 O O . ARG A 1 289 ? -70.216 -29.565 68.133 1.00 82.62 289 ARG A O 1
ATOM 2296 N N . VAL A 1 290 ? -69.628 -27.410 67.844 1.00 84.19 290 VAL A N 1
ATOM 2297 C CA . VAL A 1 290 ? -69.473 -27.094 69.272 1.00 84.19 290 VAL A CA 1
ATOM 2298 C C . VAL A 1 290 ? -70.816 -27.199 69.998 1.00 84.19 290 VAL A C 1
ATOM 2300 O O . VAL A 1 290 ? -70.902 -27.847 71.039 1.00 84.19 290 VAL A O 1
ATOM 2303 N N . VAL A 1 291 ? -71.895 -26.666 69.415 1.00 86.12 291 VAL A N 1
ATOM 2304 C CA . VAL A 1 291 ? -73.247 -26.767 69.990 1.00 86.12 291 VAL A CA 1
ATOM 2305 C C . VAL A 1 291 ? -73.703 -28.227 70.096 1.00 86.12 291 VAL A C 1
ATOM 2307 O O . VAL A 1 291 ? -74.274 -28.620 71.115 1.00 86.12 291 VAL A O 1
ATOM 2310 N N . LYS A 1 292 ? -73.416 -29.068 69.091 1.00 79.12 292 LYS A N 1
ATOM 2311 C CA . LYS A 1 292 ? -73.748 -30.505 69.124 1.00 79.12 292 LYS A CA 1
ATOM 2312 C C . LYS A 1 292 ? -72.950 -31.256 70.199 1.00 79.12 292 LYS A C 1
ATOM 2314 O O . LYS A 1 292 ? -73.515 -32.105 70.885 1.00 79.12 292 LYS A O 1
ATOM 2319 N N . LEU A 1 293 ? -71.673 -30.915 70.390 1.00 79.62 293 LEU A N 1
ATOM 2320 C CA . LEU A 1 293 ? -70.829 -31.453 71.466 1.00 79.62 293 LEU A CA 1
ATOM 2321 C C . LEU A 1 293 ? -71.332 -31.042 72.858 1.00 79.62 293 LEU A C 1
ATOM 2323 O O . LEU A 1 293 ? -71.391 -31.876 73.760 1.00 79.62 293 LEU A O 1
ATOM 2327 N N . MET A 1 294 ? -71.754 -29.788 73.027 1.00 79.44 294 MET A N 1
ATOM 2328 C CA . MET A 1 294 ? -72.336 -29.312 74.284 1.00 79.44 294 MET A CA 1
ATOM 2329 C C . MET A 1 294 ? -73.693 -29.957 74.591 1.00 79.44 294 MET A C 1
ATOM 2331 O O . MET A 1 294 ? -73.950 -30.294 75.744 1.00 79.44 294 MET A O 1
ATOM 2335 N N . ARG A 1 295 ? -74.551 -30.173 73.582 1.00 73.12 295 ARG A N 1
ATOM 2336 C CA . ARG A 1 295 ? -75.832 -30.881 73.763 1.00 73.12 295 ARG A CA 1
ATOM 2337 C C . ARG A 1 295 ? -75.642 -32.352 74.142 1.00 73.12 295 ARG A C 1
ATOM 2339 O O . ARG A 1 295 ? -76.360 -32.820 75.014 1.00 73.12 295 ARG A O 1
ATOM 2346 N N . ARG A 1 296 ? -74.646 -33.049 73.577 1.00 64.31 296 ARG A N 1
ATOM 2347 C CA . ARG A 1 296 ? -74.320 -34.444 73.947 1.00 64.31 296 ARG A CA 1
ATOM 2348 C C . ARG A 1 296 ? -73.857 -34.607 75.398 1.00 64.31 296 ARG A C 1
ATOM 2350 O O . ARG A 1 296 ? -74.109 -35.642 75.991 1.00 64.31 296 ARG A O 1
ATOM 2357 N N . LYS A 1 297 ? -73.230 -33.589 75.998 1.00 59.94 297 LYS A N 1
ATOM 2358 C CA . LYS A 1 297 ? -72.891 -33.600 77.435 1.00 59.94 297 LYS A CA 1
ATOM 2359 C C . LYS A 1 297 ? -74.099 -33.386 78.361 1.00 59.94 297 LYS A C 1
ATOM 2361 O O . LYS A 1 297 ? -73.944 -33.513 79.570 1.00 59.94 297 LYS A O 1
ATOM 2366 N N . LYS A 1 298 ? -75.271 -33.025 77.822 1.00 57.34 298 LYS A N 1
ATOM 2367 C CA . LYS A 1 298 ? -76.485 -32.705 78.591 1.00 57.34 298 LYS A CA 1
ATOM 2368 C C . LYS A 1 298 ? -77.583 -33.773 78.513 1.00 57.34 298 LYS A C 1
ATOM 2370 O O . LYS A 1 298 ? -78.629 -33.562 79.116 1.00 57.34 298 LYS A O 1
ATOM 2375 N N . GLU A 1 299 ? -77.372 -34.883 77.803 1.00 55.09 299 GLU A N 1
ATOM 2376 C CA . GLU A 1 299 ? -78.291 -36.031 77.833 1.00 55.09 299 GLU A CA 1
ATOM 2377 C C . GLU A 1 299 ? -78.095 -36.801 79.156 1.00 55.09 299 GLU A C 1
ATOM 2379 O O . GLU A 1 299 ? -77.002 -37.323 79.384 1.00 55.09 299 GLU A O 1
ATOM 2384 N N . PRO A 1 300 ? -79.092 -36.851 80.062 1.00 51.25 300 PRO A N 1
ATOM 2385 C CA . PRO A 1 300 ? -79.010 -37.651 81.277 1.00 51.25 300 PRO A CA 1
ATOM 2386 C C . PRO A 1 300 ? -79.225 -39.125 80.926 1.00 51.25 300 PRO A C 1
ATOM 2388 O O . PRO A 1 300 ? -80.169 -39.465 80.211 1.00 51.25 300 PRO A O 1
ATOM 2391 N N . THR A 1 301 ? -78.381 -40.000 81.465 1.00 55.75 301 THR A N 1
ATOM 2392 C CA . THR A 1 301 ? -78.564 -41.454 81.459 1.00 55.75 301 THR A CA 1
ATOM 2393 C C . THR A 1 301 ? -79.951 -41.789 82.013 1.00 55.75 301 THR A C 1
ATOM 2395 O O . THR A 1 301 ? -80.235 -41.539 83.185 1.00 55.75 301 THR A O 1
ATOM 2398 N N . ARG A 1 302 ? -80.835 -42.330 81.170 1.00 47.06 302 ARG A N 1
ATOM 2399 C CA . ARG A 1 302 ? -82.109 -42.910 81.606 1.00 47.06 302 ARG A CA 1
ATOM 2400 C C . ARG A 1 302 ? -81.835 -44.358 82.040 1.00 47.06 302 ARG A C 1
ATOM 2402 O O . ARG A 1 302 ? -81.196 -45.068 81.266 1.00 47.06 302 ARG A O 1
ATOM 2409 N N . PRO A 1 303 ? -82.254 -44.799 83.239 1.00 46.94 303 PRO A N 1
ATOM 2410 C CA . PRO A 1 303 ? -82.115 -46.193 83.633 1.00 46.94 303 PRO A CA 1
ATOM 2411 C C . PRO A 1 303 ? -83.201 -47.014 82.930 1.00 46.94 303 PRO A C 1
ATOM 2413 O O . PRO A 1 303 ? -84.375 -46.646 82.979 1.00 46.94 303 PRO A O 1
ATOM 2416 N N . GLU A 1 304 ? -82.808 -48.105 82.278 1.00 44.19 304 GLU A N 1
ATOM 2417 C CA . GLU A 1 304 ? -83.726 -49.162 81.855 1.00 44.19 304 GLU A CA 1
ATOM 2418 C C . GLU A 1 304 ? -83.556 -50.362 82.794 1.00 44.19 304 GLU A C 1
ATOM 2420 O O . GLU A 1 304 ? -82.440 -50.740 83.153 1.00 44.19 304 GLU A O 1
ATOM 2425 N N . THR A 1 305 ? -84.718 -50.826 83.248 1.00 42.66 305 THR A N 1
ATOM 2426 C CA . THR A 1 305 ? -85.047 -51.930 84.161 1.00 42.66 305 THR A CA 1
ATOM 2427 C C . THR A 1 305 ? -84.569 -53.293 83.699 1.00 42.66 305 THR A C 1
ATOM 2429 O O . THR A 1 305 ? -84.678 -53.545 82.479 1.00 42.66 305 THR A O 1
#

Mean predicted aligned error: 18.33 Å

Radius of gyration: 42.0 Å; Cα contacts (8 Å, |Δi|>4): 229; chains: 1; bounding box: 111×82×129 Å